Protein AF-0000000083950419 (afdb_homodimer)

pLDDT: mean 95.47, std 5.3, range [64.38, 98.88]

Nearest PDB structures (foldseek):
  2pnh-assembly1_A  TM=9.462E-01  e=2.154E-11  Escherichia coli K-12
  2ccz-assembly1_B  TM=9.421E-01  e=3.458E-11  Escherichia coli K-12
  4apv-assembly1_A-2  TM=9.293E-01  e=5.265E-11  Klebsiella pneumoniae
  1v1q-assembly1_A  TM=8.860E-01  e=7.606E-11  Escherichia coli K-12
  8fak-assembly1_B  TM=9.190E-01  e=1.673E-10  Escherichia coli K-12

Structure (mmCIF, N/CA/C/O backbone):
data_AF-0000000083950419-model_v1
#
loop_
_entity.id
_entity.type
_entity.pdbx_description
1 polymer 'Replication restart protein PriB'
#
loop_
_atom_site.group_PDB
_atom_site.id
_atom_site.type_symbol
_atom_site.label_atom_id
_atom_site.label_alt_id
_atom_site.label_comp_id
_atom_site.label_asym_id
_atom_site.label_entity_id
_atom_site.label_seq_id
_atom_site.pdbx_PDB_ins_code
_atom_site.Cartn_x
_atom_site.Cartn_y
_atom_site.Cartn_z
_atom_site.occupancy
_atom_site.B_iso_or_equiv
_atom_site.auth_seq_id
_atom_site.auth_comp_id
_atom_site.auth_asym_id
_atom_site.auth_atom_id
_atom_site.pdbx_PDB_model_num
ATOM 1 N N . MET A 1 1 ? -12.344 -11.039 7.344 1 64.38 1 MET A N 1
ATOM 2 C CA . MET A 1 1 ? -11.406 -10.156 8.023 1 64.38 1 MET A CA 1
ATOM 3 C C . MET A 1 1 ? -10.867 -9.094 7.066 1 64.38 1 MET A C 1
ATOM 5 O O . MET A 1 1 ? -10.516 -9.398 5.926 1 64.38 1 MET A O 1
ATOM 9 N N . THR A 1 2 ? -11.094 -7.676 7.184 1 92.19 2 THR A N 1
ATOM 10 C CA . THR A 1 2 ? -10.828 -6.547 6.297 1 92.19 2 THR A CA 1
ATOM 11 C C . THR A 1 2 ? -9.492 -5.891 6.637 1 92.19 2 THR A C 1
ATOM 13 O O . THR A 1 2 ? -9.438 -4.684 6.875 1 92.19 2 THR A O 1
ATOM 16 N N . THR A 1 3 ? -8.445 -6.715 6.695 1 98 3 THR A N 1
ATOM 17 C CA . THR A 1 3 ? -7.105 -6.238 7.008 1 98 3 THR A CA 1
ATOM 18 C C . THR A 1 3 ? -6.594 -5.305 5.91 1 98 3 THR A C 1
ATOM 20 O O . THR A 1 3 ? -6.691 -5.625 4.723 1 98 3 THR A O 1
ATOM 23 N N . ASN A 1 4 ? -6.129 -4.215 6.332 1 98.56 4 ASN A N 1
ATOM 24 C CA . ASN A 1 4 ? -5.504 -3.182 5.512 1 98.56 4 ASN A CA 1
ATOM 25 C C . ASN A 1 4 ? -4.531 -2.332 6.328 1 98.56 4 ASN A C 1
ATOM 27 O O . ASN A 1 4 ? -4.941 -1.375 6.988 1 98.56 4 ASN A O 1
ATOM 31 N N . HIS A 1 5 ? -3.281 -2.758 6.332 1 98.75 5 HIS A N 1
ATOM 32 C CA . HIS A 1 5 ? -2.314 -2.088 7.191 1 98.75 5 HIS A CA 1
ATOM 33 C C . HIS A 1 5 ? -0.941 -2.023 6.531 1 98.75 5 HIS A C 1
ATOM 35 O O . HIS A 1 5 ? -0.332 -3.061 6.254 1 98.75 5 HIS A O 1
ATOM 41 N N . LEU A 1 6 ? -0.558 -0.807 6.305 1 98.88 6 LEU A N 1
ATOM 42 C CA . LEU A 1 6 ? 0.765 -0.548 5.75 1 98.88 6 LEU A CA 1
AT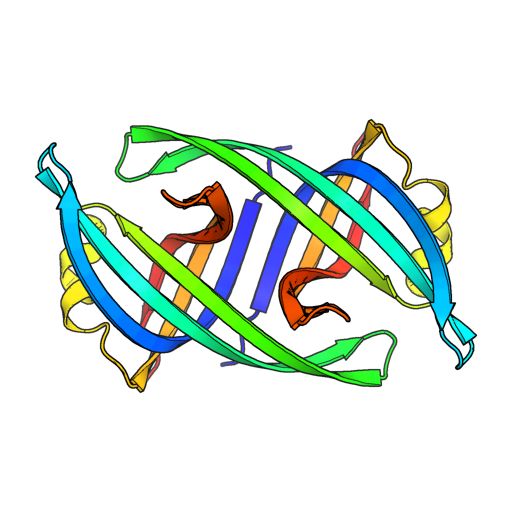OM 43 C C . LEU A 1 6 ? 1.633 0.22 6.738 1 98.88 6 LEU A C 1
ATOM 45 O O . LEU A 1 6 ? 1.164 1.164 7.379 1 98.88 6 LEU A O 1
ATOM 49 N N . VAL A 1 7 ? 2.814 -0.171 6.934 1 98.88 7 VAL A N 1
ATOM 50 C CA . VAL A 1 7 ? 3.873 0.595 7.582 1 98.88 7 VAL A CA 1
ATOM 51 C C . VAL A 1 7 ? 5 0.867 6.59 1 98.88 7 VAL A C 1
ATOM 53 O O . VAL A 1 7 ? 5.551 -0.063 5.996 1 98.88 7 VAL A O 1
ATOM 56 N N . LEU A 1 8 ? 5.32 2.102 6.383 1 98.75 8 LEU A N 1
ATOM 57 C CA . LEU A 1 8 ? 6.254 2.504 5.336 1 98.75 8 LEU A CA 1
ATOM 58 C C . LEU A 1 8 ? 7.164 3.625 5.824 1 98.75 8 LEU A C 1
ATOM 60 O O . LEU A 1 8 ? 6.699 4.594 6.426 1 98.75 8 LEU A O 1
ATOM 64 N N . SER A 1 9 ? 8.367 3.42 5.684 1 98.75 9 SER A N 1
ATOM 65 C CA . SER A 1 9 ? 9.32 4.492 5.961 1 98.75 9 SER A CA 1
ATOM 66 C C . SER A 1 9 ? 9.82 5.133 4.668 1 98.75 9 SER A C 1
ATOM 68 O O . SER A 1 9 ? 9.82 4.496 3.613 1 98.75 9 SER A O 1
ATOM 70 N N . GLY A 1 10 ? 10.258 6.324 4.793 1 98.38 10 GLY A N 1
ATOM 71 C CA . GLY A 1 10 ? 10.789 7.035 3.639 1 98.38 10 GLY A CA 1
ATOM 72 C C . GLY A 1 10 ? 11.133 8.477 3.938 1 98.38 10 GLY A C 1
ATOM 73 O O . GLY A 1 10 ? 11.188 8.883 5.102 1 98.38 10 GLY A O 1
ATOM 74 N N . THR A 1 11 ? 11.445 9.133 2.814 1 98.38 11 THR A N 1
ATOM 75 C CA . THR A 1 11 ? 11.812 10.539 2.893 1 98.38 11 THR A CA 1
ATOM 76 C C . THR A 1 11 ? 10.719 11.422 2.295 1 98.38 11 THR A C 1
ATOM 78 O O . THR A 1 11 ? 10.219 11.141 1.204 1 98.38 11 THR A O 1
ATOM 81 N N . VAL A 1 12 ? 10.398 12.461 3.008 1 98.38 12 VAL A N 1
ATOM 82 C CA . VAL A 1 12 ? 9.398 13.406 2.516 1 98.38 12 VAL A CA 1
ATOM 83 C C . VAL A 1 12 ? 9.969 14.188 1.334 1 98.38 12 VAL A C 1
ATOM 85 O O . VAL A 1 12 ? 11.07 14.734 1.416 1 98.38 12 VAL A O 1
ATOM 88 N N . ILE A 1 13 ? 9.188 14.234 0.283 1 98.38 13 ILE A N 1
ATOM 89 C CA . ILE A 1 13 ? 9.609 14.984 -0.898 1 98.38 13 ILE A CA 1
ATOM 90 C C . ILE A 1 13 ? 8.883 16.328 -0.95 1 98.38 13 ILE A C 1
ATOM 92 O O . ILE A 1 13 ? 9.453 17.328 -1.4 1 98.38 13 ILE A O 1
ATOM 96 N N . ARG A 1 14 ? 7.738 16.375 -0.569 1 97.88 14 ARG A N 1
ATOM 97 C CA . ARG A 1 14 ? 6.906 17.578 -0.533 1 97.88 14 ARG A CA 1
ATOM 98 C C . ARG A 1 14 ? 5.754 17.422 0.45 1 97.88 14 ARG A C 1
ATOM 100 O O . ARG A 1 14 ? 5.371 16.297 0.789 1 97.88 14 ARG A O 1
ATOM 107 N N . SER A 1 15 ? 5.375 18.516 0.874 1 98 15 SER A N 1
ATOM 108 C CA . SER A 1 15 ? 4.285 18.547 1.841 1 98 15 SER A CA 1
ATOM 109 C C . SER A 1 15 ? 3.338 19.703 1.567 1 98 15 SER A C 1
ATOM 111 O O . SER A 1 15 ? 3.766 20.766 1.085 1 98 15 SER A O 1
ATOM 113 N N . ARG A 1 16 ? 2.121 19.547 1.828 1 97.81 16 ARG A N 1
ATOM 114 C CA . ARG A 1 16 ? 1.116 20.594 1.75 1 97.81 16 ARG A CA 1
ATOM 115 C C . ARG A 1 16 ? 0.096 20.469 2.875 1 97.81 16 ARG A C 1
ATOM 117 O O . ARG A 1 16 ? -0.264 19.359 3.268 1 97.81 16 ARG A O 1
ATOM 124 N N . HIS A 1 17 ? -0.311 21.656 3.299 1 97.5 17 HIS A N 1
ATOM 125 C CA . HIS A 1 17 ? -1.316 21.703 4.352 1 97.5 17 HIS A CA 1
ATOM 126 C C . HIS A 1 17 ? -2.574 22.422 3.881 1 97.5 17 HIS A C 1
ATOM 128 O O . HIS A 1 17 ? -2.49 23.422 3.154 1 97.5 17 HIS A O 1
ATOM 134 N N . PHE A 1 18 ? -3.711 21.906 4.277 1 97.25 18 PHE A N 1
ATOM 135 C CA . PHE A 1 18 ? -4.957 22.609 3.988 1 97.25 18 PHE A CA 1
ATOM 136 C C . PHE A 1 18 ? -6.059 22.156 4.945 1 97.25 18 PHE A C 1
ATOM 138 O O . PHE A 1 18 ? -5.945 21.125 5.59 1 97.25 18 PHE A O 1
ATOM 145 N N . ASP A 1 19 ? -7.191 22.906 4.965 1 96.94 19 ASP A N 1
ATOM 146 C CA . ASP A 1 19 ? -8.391 22.516 5.707 1 96.94 19 ASP A CA 1
ATOM 147 C C . ASP A 1 19 ? -9.508 22.094 4.758 1 96.94 19 ASP A C 1
ATOM 149 O O . ASP A 1 19 ? -9.703 22.719 3.705 1 96.94 19 ASP A O 1
ATOM 153 N N . SER A 1 20 ? -10.172 20.984 5.148 1 94.94 20 SER A N 1
ATOM 154 C CA . SER A 1 20 ? -11.375 20.656 4.395 1 94.94 20 SER A CA 1
ATOM 155 C C . SER A 1 20 ? -12.445 21.734 4.562 1 94.94 20 SER A C 1
ATOM 157 O O . SER A 1 20 ? -12.328 22.594 5.43 1 94.94 20 SER A O 1
ATOM 159 N N . PRO A 1 21 ? -13.43 21.719 3.643 1 94.94 21 PRO A N 1
ATOM 160 C CA . PRO A 1 21 ? -14.539 22.672 3.812 1 94.94 21 PRO A CA 1
ATOM 161 C C . PRO A 1 21 ? -15.156 22.609 5.207 1 94.94 21 PRO A C 1
ATOM 163 O O . PRO A 1 21 ? -15.578 23.625 5.746 1 94.94 21 PRO A O 1
ATOM 166 N N . ALA A 1 22 ? -15.164 21.453 5.855 1 93.44 22 ALA A N 1
ATOM 167 C CA . ALA A 1 22 ? -15.734 21.25 7.184 1 93.44 22 ALA A CA 1
ATOM 168 C C . ALA A 1 22 ? -14.75 21.672 8.273 1 93.44 22 ALA A C 1
ATOM 170 O O . ALA A 1 22 ? -15.031 21.516 9.461 1 93.44 22 ALA A O 1
ATOM 171 N N . GLY A 1 23 ? -13.555 22.141 7.891 1 94.69 23 GLY A N 1
ATOM 172 C CA . GLY A 1 23 ? -12.594 22.656 8.852 1 94.69 23 GLY A CA 1
ATOM 173 C C . GLY A 1 23 ? -11.625 21.594 9.359 1 94.69 23 GLY A C 1
ATOM 174 O O . GLY A 1 23 ? -10.875 21.844 10.305 1 94.69 23 GLY A O 1
ATOM 175 N N . ILE A 1 24 ? -11.664 20.469 8.898 1 95.75 24 ILE A N 1
ATOM 176 C CA . ILE A 1 24 ? -10.75 19.406 9.297 1 95.75 24 ILE A CA 1
ATOM 177 C C . ILE A 1 24 ? -9.375 19.656 8.68 1 95.75 24 ILE A C 1
ATOM 179 O O . ILE A 1 24 ? -9.242 19.797 7.465 1 95.75 24 ILE A O 1
ATOM 183 N N . PRO A 1 25 ? -8.328 19.719 9.5 1 97.38 25 PRO A N 1
ATOM 184 C CA . PRO A 1 25 ? -6.992 19.922 8.93 1 97.38 25 PRO A CA 1
ATOM 185 C C . PRO A 1 25 ? -6.453 18.672 8.242 1 97.38 25 PRO A C 1
ATOM 187 O O . PRO A 1 25 ? -6.672 17.547 8.711 1 97.38 25 PRO A O 1
ATOM 190 N N . HIS A 1 26 ? -5.715 18.844 7.109 1 97.94 26 HIS A N 1
ATOM 191 C CA . HIS A 1 26 ? -5.039 17.781 6.371 1 97.94 26 HIS A CA 1
ATOM 192 C C . HIS A 1 26 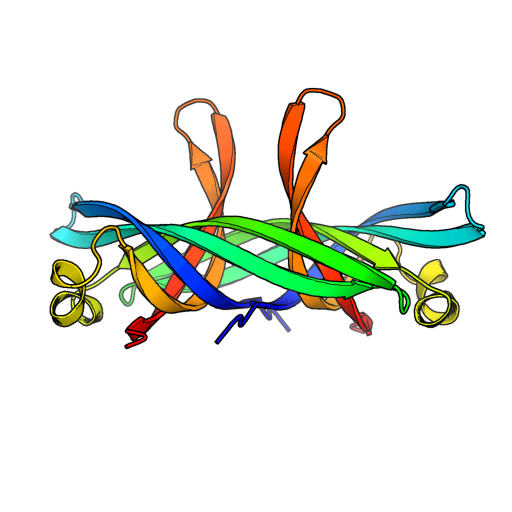? -3.602 18.172 6.043 1 97.94 26 HIS A C 1
ATOM 194 O O . HIS A 1 26 ? -3.33 19.312 5.688 1 97.94 26 HIS A O 1
ATOM 200 N N . THR A 1 27 ? -2.742 17.281 6.297 1 98.38 27 THR A N 1
ATOM 201 C CA . THR A 1 27 ? -1.387 17.328 5.762 1 98.38 27 THR A CA 1
ATOM 202 C C . THR A 1 27 ? -1.163 16.219 4.738 1 98.38 27 THR A C 1
ATOM 204 O O . THR A 1 27 ? -1.447 15.055 5.008 1 98.38 27 THR A O 1
ATOM 207 N N . VAL A 1 28 ? -0.736 16.609 3.557 1 98.31 28 VAL A N 1
ATOM 208 C CA . VAL A 1 28 ? -0.457 15.648 2.496 1 98.31 28 VAL A CA 1
ATOM 209 C C . VAL A 1 28 ? 1.037 15.648 2.178 1 98.31 28 VAL A C 1
ATOM 211 O O . VAL A 1 28 ? 1.621 16.703 1.916 1 98.31 28 VAL A O 1
ATOM 214 N N . VAL A 1 29 ? 1.58 14.469 2.205 1 98.38 29 VAL A N 1
ATOM 215 C CA . VAL A 1 29 ? 3.01 14.344 1.942 1 98.38 29 VAL A CA 1
ATOM 216 C C . VAL A 1 29 ? 3.238 13.352 0.804 1 98.38 29 VAL A C 1
ATOM 218 O O . VAL A 1 29 ? 2.533 12.344 0.697 1 98.38 29 VAL A O 1
ATOM 221 N N . GLN A 1 30 ? 4.184 13.727 -0.045 1 98.69 30 GLN A N 1
ATOM 222 C CA . GLN A 1 30 ? 4.75 12.719 -0.941 1 98.69 30 GLN A CA 1
ATOM 223 C C . GLN A 1 30 ? 5.922 11.992 -0.284 1 98.69 30 GLN A C 1
ATOM 225 O O . GLN A 1 30 ? 6.906 12.625 0.111 1 98.69 30 GLN A O 1
ATOM 230 N N . LEU A 1 31 ? 5.762 10.711 -0.181 1 98.44 31 LEU A N 1
ATOM 231 C CA . LEU A 1 31 ? 6.766 9.906 0.508 1 98.44 31 LEU A CA 1
ATOM 232 C C . LEU A 1 31 ? 7.523 9.016 -0.476 1 98.44 31 LEU A C 1
ATOM 234 O O . LEU A 1 31 ? 6.91 8.312 -1.279 1 98.44 31 LEU A O 1
ATOM 238 N N . GLU A 1 32 ? 8.828 9.156 -0.399 1 98.19 32 GLU A N 1
ATOM 239 C CA . GLU A 1 32 ? 9.688 8.328 -1.239 1 98.19 32 GLU A CA 1
ATOM 240 C C . GLU A 1 32 ? 10.398 7.258 -0.415 1 98.19 32 GLU A C 1
ATOM 242 O O . GLU A 1 32 ? 11.047 7.57 0.586 1 98.19 32 GLU A O 1
ATOM 247 N N . HIS A 1 33 ? 10.242 6.055 -0.814 1 98.5 33 HIS A N 1
ATOM 248 C CA . HIS A 1 33 ? 10.891 4.926 -0.159 1 98.5 33 HIS A CA 1
ATOM 249 C C . HIS A 1 33 ? 11.875 4.234 -1.1 1 98.5 33 HIS A C 1
ATOM 251 O O . HIS A 1 33 ? 11.57 4.016 -2.273 1 98.5 33 HIS A O 1
ATOM 257 N N . ARG A 1 34 ? 13.031 3.988 -0.621 1 97.56 34 ARG A N 1
ATOM 258 C CA . ARG A 1 34 ? 14.047 3.199 -1.309 1 97.56 34 ARG A CA 1
ATOM 259 C C . ARG A 1 34 ? 14.625 2.131 -0.387 1 97.56 34 ARG A C 1
ATOM 261 O O . ARG A 1 34 ? 14.938 2.406 0.774 1 97.56 34 ARG A O 1
ATOM 268 N N . SER A 1 35 ? 14.664 0.934 -0.913 1 97.31 35 SER A N 1
ATOM 269 C CA . SER A 1 35 ? 15.273 -0.149 -0.143 1 97.31 35 SER A CA 1
ATOM 270 C C . SER A 1 35 ? 15.711 -1.295 -1.05 1 97.31 35 SER A C 1
ATOM 272 O O . SER A 1 35 ? 15.68 -1.17 -2.275 1 97.31 35 SER A O 1
ATOM 274 N N . GLN A 1 36 ? 16.406 -2.25 -0.424 1 94.94 36 GLN A N 1
ATOM 275 C CA . GLN A 1 36 ? 16.688 -3.529 -1.063 1 94.94 36 GLN A CA 1
ATOM 276 C C . GLN A 1 36 ? 15.945 -4.668 -0.37 1 94.94 36 GLN A C 1
ATOM 278 O O . GLN A 1 36 ? 15.938 -4.754 0.86 1 94.94 36 GLN A O 1
ATOM 283 N N . ARG A 1 37 ? 15.281 -5.453 -1.186 1 92.38 37 ARG A N 1
ATOM 284 C CA . ARG A 1 37 ? 14.539 -6.602 -0.67 1 92.38 37 ARG A CA 1
ATOM 285 C C . ARG A 1 37 ? 14.891 -7.867 -1.442 1 92.38 37 ARG A C 1
ATOM 287 O O . ARG A 1 37 ? 15.656 -7.82 -2.41 1 92.38 37 ARG A O 1
ATOM 294 N N . PHE A 1 38 ? 14.484 -8.945 -0.837 1 90.31 38 PHE A N 1
ATOM 295 C CA . PHE A 1 38 ? 14.648 -10.211 -1.539 1 90.31 38 PHE A CA 1
ATOM 296 C C . PHE A 1 38 ? 13.312 -10.727 -2.055 1 90.31 38 PHE A C 1
ATOM 298 O O . PHE A 1 38 ? 12.297 -10.664 -1.351 1 90.31 38 PHE A O 1
ATOM 305 N N . GLU A 1 39 ? 13.367 -11.172 -3.285 1 90.25 39 GLU A N 1
ATOM 306 C CA . GLU A 1 39 ? 12.242 -11.836 -3.926 1 90.25 39 GLU A CA 1
ATOM 307 C C . GLU A 1 39 ? 12.688 -13.109 -4.645 1 90.25 39 GLU A C 1
ATOM 309 O O . GLU A 1 39 ? 13.531 -13.062 -5.535 1 90.25 39 GLU A O 1
ATOM 314 N N . ALA A 1 40 ? 12.148 -14.234 -4.277 1 91.38 40 ALA A N 1
ATOM 315 C CA . ALA A 1 40 ? 12.555 -15.547 -4.781 1 91.38 40 ALA A CA 1
ATOM 316 C C . ALA A 1 40 ? 14.055 -15.758 -4.602 1 91.38 40 ALA A C 1
ATOM 318 O O . ALA A 1 40 ? 14.734 -16.234 -5.512 1 91.38 40 ALA A O 1
ATOM 319 N N . ASP A 1 41 ? 14.555 -15.242 -3.504 1 88.62 41 ASP A N 1
ATOM 320 C CA . ASP A 1 41 ? 15.938 -15.43 -3.07 1 88.62 41 ASP A CA 1
ATOM 321 C C . ASP A 1 41 ? 16.906 -14.625 -3.938 1 88.62 41 ASP A C 1
ATOM 323 O O . ASP A 1 41 ? 18.094 -14.945 -4.016 1 88.62 41 ASP A O 1
ATOM 327 N N . LEU A 1 42 ? 16.422 -13.727 -4.66 1 91.94 42 LEU A N 1
ATOM 328 C CA . LEU A 1 42 ? 17.234 -12.797 -5.438 1 91.94 42 LEU A CA 1
ATOM 329 C C . LEU A 1 42 ? 17.062 -11.367 -4.934 1 91.94 42 LEU A C 1
ATOM 331 O O . LEU A 1 42 ? 15.945 -10.961 -4.59 1 91.94 42 LEU A O 1
ATOM 335 N N . PRO A 1 43 ? 18.109 -10.688 -4.922 1 93.38 43 PRO A N 1
ATOM 336 C CA . PRO A 1 43 ? 18 -9.289 -4.492 1 93.38 43 PRO A CA 1
ATOM 337 C C . PRO A 1 43 ? 17.234 -8.422 -5.488 1 93.38 43 PRO A C 1
ATOM 339 O O . PRO A 1 43 ? 17.375 -8.609 -6.703 1 93.38 43 PRO A O 1
ATOM 342 N N . ARG A 1 44 ? 16.453 -7.492 -4.938 1 93.38 44 ARG A N 1
ATOM 343 C CA . ARG A 1 44 ? 15.688 -6.559 -5.758 1 93.38 44 ARG A CA 1
ATOM 344 C C . ARG A 1 44 ? 15.719 -5.156 -5.164 1 93.38 44 ARG A C 1
ATOM 346 O O . ARG A 1 44 ? 15.492 -4.977 -3.965 1 93.38 44 ARG A O 1
ATOM 353 N N . ASN A 1 45 ? 16 -4.188 -6.051 1 95.62 45 ASN A N 1
ATOM 354 C CA . ASN A 1 45 ? 15.828 -2.795 -5.645 1 95.62 45 ASN A CA 1
ATOM 355 C C . ASN A 1 45 ? 14.352 -2.422 -5.562 1 95.62 45 ASN A C 1
ATOM 357 O O . ASN A 1 45 ? 13.578 -2.725 -6.473 1 95.62 45 ASN A O 1
ATOM 361 N N . VAL A 1 46 ? 13.992 -1.835 -4.445 1 97.38 46 VAL A N 1
ATOM 362 C CA . VAL A 1 46 ? 12.602 -1.441 -4.211 1 97.38 46 VAL A CA 1
ATOM 363 C C . VAL A 1 46 ? 12.5 0.081 -4.156 1 97.38 46 VAL A C 1
ATOM 365 O O . VAL A 1 46 ? 13.273 0.736 -3.455 1 97.38 46 VAL A O 1
ATOM 368 N N . TYR A 1 47 ? 11.68 0.544 -4.961 1 97.5 47 TYR A N 1
ATOM 369 C CA . TYR A 1 47 ? 11.328 1.96 -4.988 1 97.5 47 TYR A CA 1
ATOM 370 C C . TYR A 1 47 ? 9.82 2.15 -4.988 1 97.5 47 TYR A C 1
ATOM 372 O O . TYR A 1 47 ? 9.094 1.438 -5.695 1 97.5 47 TYR A O 1
ATOM 380 N N . CYS A 1 48 ? 9.391 2.988 -4.109 1 97 48 CYS A N 1
ATOM 381 C CA . CYS A 1 48 ? 8.016 3.441 -4.281 1 97 48 CYS A CA 1
ATOM 382 C C . CYS A 1 48 ? 7.844 4.867 -3.77 1 97 48 CYS A C 1
ATOM 384 O O . CYS A 1 48 ? 8.641 5.336 -2.955 1 97 48 CYS A O 1
ATOM 386 N N . GLN A 1 49 ? 6.914 5.465 -4.359 1 97.06 49 GLN A N 1
ATOM 387 C CA . GLN A 1 49 ? 6.492 6.816 -4.016 1 97.06 49 GLN A CA 1
ATOM 388 C C . GLN A 1 49 ? 4.973 6.93 -3.977 1 97.06 49 GLN A C 1
ATOM 390 O O . GLN A 1 49 ? 4.289 6.523 -4.918 1 97.06 49 GLN A O 1
ATOM 395 N N . LEU A 1 50 ? 4.496 7.402 -2.854 1 97.69 50 LEU A N 1
ATOM 396 C CA . LEU A 1 50 ? 3.051 7.578 -2.77 1 97.69 50 LEU A CA 1
ATOM 397 C C . LEU A 1 50 ? 2.699 8.727 -1.828 1 97.69 50 LEU A C 1
ATOM 399 O O . LEU A 1 50 ? 3.549 9.195 -1.064 1 97.69 50 LEU A O 1
ATOM 403 N N . GLN A 1 51 ? 1.46 9.125 -1.988 1 98.25 51 GLN A N 1
ATOM 404 C CA . GLN A 1 51 ? 0.947 10.164 -1.107 1 98.25 51 GLN A CA 1
ATOM 405 C C . GLN A 1 51 ? 0.529 9.594 0.243 1 98.25 51 GLN A C 1
ATOM 407 O O . GLN A 1 51 ? -0.075 8.523 0.306 1 98.25 51 GLN A O 1
ATOM 412 N N . VAL A 1 52 ? 0.857 10.305 1.21 1 98.69 52 VAL A N 1
ATOM 413 C CA . VAL A 1 52 ? 0.377 10.047 2.562 1 98.69 52 VAL A CA 1
ATOM 414 C C . VAL A 1 52 ? -0.525 11.188 3.021 1 98.69 52 VAL A C 1
ATOM 416 O O . VAL A 1 52 ? -0.163 12.359 2.898 1 98.69 52 VAL A O 1
ATOM 419 N N . ILE A 1 53 ? -1.66 10.844 3.545 1 98.38 53 ILE A N 1
ATOM 420 C CA . ILE A 1 53 ? -2.6 11.844 4.035 1 98.38 53 ILE A CA 1
ATOM 421 C C . ILE A 1 53 ? -2.727 11.734 5.551 1 98.38 53 ILE A C 1
ATOM 423 O O . ILE A 1 53 ? -3.084 10.68 6.078 1 98.38 53 ILE A O 1
ATOM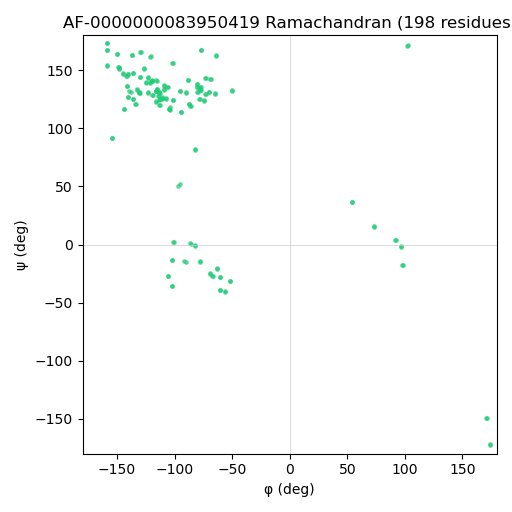 427 N N . LEU A 1 54 ? -2.408 12.781 6.227 1 98.44 54 LEU A N 1
ATOM 428 C CA . LEU A 1 54 ? -2.613 12.914 7.664 1 98.44 54 LEU A CA 1
ATOM 429 C C . LEU A 1 54 ? -3.797 13.836 7.961 1 98.44 54 LEU A C 1
ATOM 431 O O . LEU A 1 54 ? -3.758 15.023 7.645 1 98.44 54 LEU A O 1
ATOM 435 N N . SER A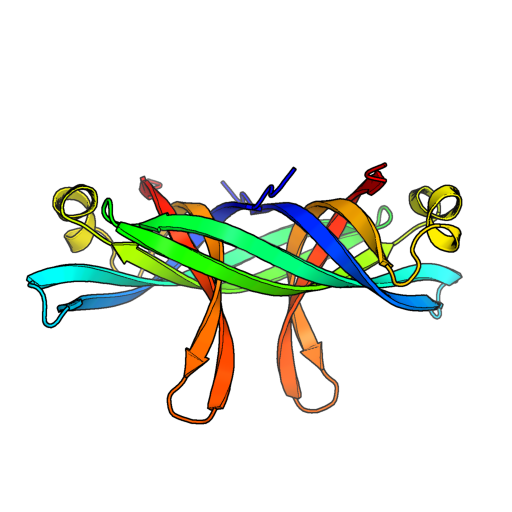 1 55 ? -4.789 13.266 8.57 1 97.88 55 SER A N 1
ATOM 436 C CA . SER A 1 55 ? -6.02 14.023 8.766 1 97.88 55 SER A CA 1
ATOM 437 C C . SER A 1 55 ? -6.348 14.164 10.25 1 97.88 55 SER A C 1
ATOM 439 O O . SER A 1 55 ? -6.211 13.203 11.016 1 97.88 55 SER A O 1
ATOM 441 N N . GLY A 1 56 ? -6.812 15.32 10.586 1 96.88 56 GLY A N 1
ATOM 442 C CA . GLY A 1 56 ? -7.328 15.539 11.93 1 96.88 56 GLY A CA 1
ATOM 443 C C . GLY A 1 56 ? -6.363 16.297 12.82 1 96.88 56 GLY A C 1
ATOM 444 O O . GLY A 1 56 ? -5.18 16.422 12.5 1 96.88 56 GLY A O 1
ATOM 445 N N . GLU A 1 57 ? -6.812 16.688 13.984 1 95.94 57 GLU A N 1
ATOM 446 C CA . GLU A 1 57 ? -6.066 17.516 14.93 1 95.94 57 GLU A CA 1
ATOM 447 C C . GLU A 1 57 ? -4.898 16.734 15.531 1 95.94 57 GLU A C 1
ATOM 449 O O . GLU A 1 57 ? -3.9 17.328 15.945 1 95.94 57 GLU A O 1
ATOM 454 N N . ARG A 1 58 ? -5.047 15.531 15.531 1 95.5 58 ARG A N 1
ATOM 455 C CA . ARG A 1 58 ? -4.055 14.695 16.203 1 95.5 58 ARG A CA 1
ATOM 456 C C . ARG A 1 58 ? -2.691 14.828 15.523 1 95.5 58 ARG A C 1
ATOM 458 O O . ARG A 1 58 ? -1.661 14.547 16.141 1 95.5 58 ARG A O 1
ATOM 465 N N . PHE A 1 59 ? -2.629 15.258 14.273 1 97.19 59 PHE A N 1
ATOM 466 C CA . PHE A 1 59 ? -1.369 15.336 13.539 1 97.19 59 PHE A CA 1
ATOM 467 C C . PHE A 1 59 ? -0.842 16.766 13.516 1 97.19 59 PHE A C 1
ATOM 469 O O . PHE A 1 59 ? 0.2 17.047 12.922 1 97.19 59 PHE A O 1
ATOM 476 N N . LYS A 1 60 ? -1.468 17.672 14.117 1 94.25 60 LYS A N 1
ATOM 477 C CA . LYS A 1 60 ? -1.114 19.094 14.047 1 94.25 60 LYS A CA 1
ATOM 478 C C . LYS A 1 60 ? 0.291 19.328 14.586 1 94.25 60 LYS A C 1
ATOM 480 O O . LYS A 1 60 ? 1.049 20.125 14.031 1 94.25 60 LYS A O 1
ATOM 485 N N . SER A 1 61 ? 0.64 18.641 15.641 1 94.75 61 SER A N 1
ATOM 486 C CA . SER A 1 61 ? 1.918 18.875 16.297 1 94.75 61 SER A CA 1
ATOM 487 C C . SER A 1 61 ? 3.086 18.469 15.414 1 94.75 61 SER A C 1
ATOM 489 O O . SER A 1 61 ? 4.191 19 15.547 1 94.75 61 SER A O 1
ATOM 491 N N . VAL A 1 62 ? 2.867 17.531 14.523 1 96.56 62 VAL A N 1
ATOM 492 C CA . VAL A 1 62 ? 3.965 17.016 13.703 1 96.56 62 VAL A CA 1
ATOM 493 C C . VAL A 1 62 ? 3.896 17.625 12.305 1 96.56 62 VAL A C 1
ATOM 495 O O . VAL A 1 62 ? 4.859 17.547 11.539 1 96.56 62 VAL A O 1
ATOM 498 N N . ALA A 1 63 ? 2.832 18.25 11.938 1 96.19 63 ALA A N 1
ATOM 499 C CA . ALA A 1 63 ? 2.572 18.734 10.586 1 96.19 63 ALA A CA 1
ATOM 500 C C . ALA A 1 63 ? 3.689 19.656 10.109 1 96.19 63 ALA A C 1
ATOM 502 O O . ALA A 1 63 ? 4.18 19.531 8.984 1 96.19 63 ALA A O 1
ATOM 503 N N . ASP A 1 64 ? 4.18 20.5 10.961 1 94.88 64 ASP A N 1
ATOM 504 C CA . ASP A 1 64 ? 5.164 21.516 10.594 1 94.88 64 ASP A CA 1
ATOM 505 C C . ASP A 1 64 ? 6.555 20.906 10.461 1 94.88 64 ASP A C 1
ATOM 507 O O . ASP A 1 64 ? 7.469 21.531 9.93 1 94.88 64 ASP A O 1
ATOM 511 N N . LYS A 1 65 ? 6.664 19.734 10.961 1 97.38 65 LYS A N 1
ATOM 512 C CA . LYS A 1 65 ? 7.961 19.078 10.914 1 97.38 65 LYS A CA 1
ATOM 513 C C . LYS A 1 65 ? 8.086 18.219 9.656 1 97.38 65 LYS A C 1
ATOM 515 O O . LYS A 1 65 ? 9.188 17.781 9.297 1 97.38 65 LYS A O 1
ATOM 520 N N . LEU A 1 66 ? 6.984 17.984 9.031 1 97.69 66 LEU A N 1
ATOM 521 C CA . LEU A 1 66 ? 6.969 17.156 7.82 1 97.69 66 LEU A CA 1
ATOM 522 C C . LEU A 1 66 ? 7.359 17.984 6.602 1 97.69 66 LEU A C 1
ATOM 524 O O . LEU A 1 66 ? 6.488 18.438 5.852 1 97.69 66 LEU A O 1
ATOM 528 N N . LYS A 1 67 ? 8.656 18.125 6.438 1 97 67 LYS A N 1
ATOM 529 C CA . LYS A 1 67 ? 9.219 18.906 5.34 1 97 67 LYS A CA 1
ATOM 530 C C . LYS A 1 67 ? 10.133 18.062 4.465 1 97 67 LYS A C 1
ATOM 532 O O . LYS A 1 67 ? 10.57 16.984 4.879 1 97 67 LYS A O 1
ATOM 537 N N . ALA A 1 68 ? 10.352 18.609 3.256 1 97.81 68 ALA A N 1
ATOM 538 C CA . ALA A 1 68 ? 11.234 17.906 2.33 1 97.81 68 ALA A CA 1
ATOM 539 C C . ALA A 1 68 ? 12.547 17.531 3.006 1 97.81 68 ALA A C 1
ATOM 541 O O . ALA A 1 68 ? 13.141 18.344 3.725 1 97.81 68 ALA A O 1
ATOM 542 N N . GLY A 1 69 ? 12.922 16.297 2.799 1 97.5 69 GLY A N 1
ATOM 543 C CA . GLY A 1 69 ? 14.195 15.844 3.32 1 97.5 69 GLY A CA 1
ATOM 544 C C . GLY A 1 69 ? 14.07 15.109 4.645 1 97.5 69 GLY A C 1
ATOM 545 O O . GLY A 1 69 ? 15.008 14.43 5.074 1 97.5 69 GLY A O 1
ATOM 546 N N . VAL A 1 70 ? 12.977 15.234 5.355 1 97.69 70 VAL A N 1
ATOM 547 C CA . VAL A 1 70 ? 12.766 14.594 6.652 1 97.69 70 VAL A CA 1
ATOM 548 C C . VAL A 1 70 ? 12.422 13.125 6.457 1 97.69 70 VAL A C 1
ATOM 550 O O . VAL A 1 70 ? 11.633 12.773 5.574 1 97.69 70 VAL A O 1
ATOM 553 N N . ASP A 1 71 ? 13.055 12.273 7.215 1 98 71 ASP A N 1
ATOM 554 C CA . ASP A 1 71 ? 12.766 10.844 7.195 1 98 71 ASP A CA 1
ATOM 555 C C . ASP A 1 71 ? 11.68 10.484 8.211 1 98 71 ASP A C 1
ATOM 557 O O . ASP A 1 71 ? 11.766 10.867 9.375 1 98 71 ASP A O 1
ATOM 561 N N . ILE A 1 72 ? 10.688 9.727 7.719 1 98.44 72 ILE A N 1
ATOM 562 C CA . ILE A 1 72 ? 9.594 9.367 8.617 1 98.44 72 ILE A CA 1
ATOM 563 C C . ILE A 1 72 ? 9.219 7.902 8.422 1 98.44 72 ILE A C 1
ATOM 565 O O . ILE A 1 72 ? 9.664 7.27 7.461 1 98.44 72 ILE A O 1
ATOM 569 N N . GLN A 1 73 ? 8.516 7.363 9.359 1 98.69 73 GLN A N 1
ATOM 570 C CA . GLN A 1 73 ? 7.762 6.121 9.25 1 98.69 73 GLN A CA 1
ATOM 571 C C . GLN A 1 73 ? 6.273 6.359 9.5 1 98.69 73 GLN A C 1
ATOM 573 O O . GLN A 1 73 ? 5.895 7.004 10.477 1 98.69 73 GLN A O 1
ATOM 578 N N . VAL A 1 74 ? 5.5 5.902 8.609 1 98.75 74 VAL A N 1
ATOM 579 C CA . VAL A 1 74 ? 4.059 6.105 8.703 1 98.75 74 VAL A CA 1
ATOM 580 C C . VAL A 1 74 ? 3.35 4.75 8.719 1 98.75 74 VAL A C 1
ATOM 582 O O . VAL A 1 74 ? 3.729 3.836 7.984 1 98.75 74 VAL A O 1
ATOM 585 N N . SER A 1 75 ? 2.326 4.59 9.523 1 98.81 75 SER A N 1
ATOM 586 C CA . SER A 1 75 ? 1.436 3.434 9.508 1 98.81 75 SER A CA 1
ATOM 587 C C . SER A 1 75 ? -0.015 3.857 9.297 1 98.81 75 SER A C 1
ATOM 589 O O . SER A 1 75 ? -0.445 4.891 9.812 1 98.81 75 SER A O 1
ATOM 591 N N . GLY A 1 76 ? -0.703 3.053 8.57 1 98.56 76 GLY A N 1
ATOM 592 C CA . GLY A 1 76 ? -2.104 3.316 8.281 1 98.56 76 GLY A CA 1
ATOM 593 C C . GLY A 1 76 ? -2.688 2.377 7.242 1 98.56 76 GLY A C 1
ATOM 594 O O . GLY A 1 76 ? -2.346 1.193 7.203 1 98.56 76 GLY A O 1
ATOM 595 N N . PHE A 1 77 ? -3.656 2.893 6.492 1 98.5 77 PHE A N 1
ATOM 596 C CA . PHE A 1 77 ? -4.328 2.012 5.543 1 98.5 77 PHE A CA 1
ATOM 597 C C . PHE A 1 77 ? -4.297 2.605 4.137 1 98.5 77 PHE A C 1
ATOM 599 O O . PHE A 1 77 ? -4.25 3.826 3.975 1 98.5 77 PHE A O 1
ATOM 606 N N . LEU A 1 78 ? -4.316 1.714 3.133 1 98.38 78 LEU A N 1
ATOM 607 C CA . LEU A 1 78 ? -4.305 2.107 1.729 1 98.38 78 LEU A CA 1
ATOM 608 C C . LEU A 1 78 ? -5.723 2.326 1.212 1 98.38 78 LEU A C 1
ATOM 610 O O . LEU A 1 78 ? -6.645 1.596 1.586 1 98.38 78 LEU A O 1
ATOM 614 N N . ALA A 1 79 ? -5.852 3.32 0.392 1 98.06 79 ALA A N 1
ATOM 615 C CA . ALA A 1 79 ? -7.117 3.555 -0.292 1 98.06 79 ALA A CA 1
ATOM 616 C C . ALA A 1 79 ? -6.891 4.086 -1.705 1 98.06 79 ALA A C 1
ATOM 618 O O . ALA A 1 79 ? -5.902 4.777 -1.963 1 98.06 79 ALA A O 1
ATOM 619 N N . LEU A 1 80 ? -7.785 3.688 -2.523 1 97 80 LEU A N 1
ATOM 620 C CA . LEU A 1 80 ? -7.781 4.238 -3.875 1 97 80 LEU A CA 1
ATOM 621 C C . LEU A 1 80 ? -8.383 5.641 -3.895 1 97 80 LEU A C 1
ATOM 623 O O . LEU A 1 80 ? -9.445 5.871 -3.324 1 97 80 LEU A O 1
ATOM 627 N N . GLN A 1 81 ? -7.586 6.434 -4.41 1 94.69 81 GLN A N 1
ATOM 628 C CA . GLN A 1 81 ? -8.07 7.801 -4.57 1 94.69 81 GLN A CA 1
ATOM 629 C C . GLN A 1 81 ? -8.164 8.18 -6.047 1 94.69 81 GLN A C 1
ATOM 631 O O . GLN A 1 81 ? -7.266 7.879 -6.832 1 94.69 81 GLN A O 1
ATOM 636 N N . GLN A 1 82 ? -9.328 8.766 -6.41 1 89.56 82 GLN A N 1
ATOM 637 C CA . GLN A 1 82 ? -9.523 9.203 -7.785 1 89.56 82 GLN A CA 1
ATOM 638 C C . GLN A 1 82 ? -9.336 10.711 -7.918 1 89.56 82 GLN A C 1
ATOM 640 O O . GLN A 1 82 ? -9.922 11.484 -7.152 1 89.56 82 GLN A O 1
ATOM 645 N N . SER A 1 83 ? -8.438 10.977 -8.82 1 82.44 83 SER A N 1
ATOM 646 C CA . SER A 1 83 ? -8.219 12.398 -9.094 1 82.44 83 SER A CA 1
ATOM 647 C C . SER A 1 83 ? -9.328 12.969 -9.969 1 82.44 83 SER A C 1
ATOM 649 O O . SER A 1 83 ? -10.125 12.219 -10.539 1 82.44 83 SER A O 1
ATOM 651 N N . ARG A 1 84 ? -9.281 14.305 -9.992 1 79.88 84 ARG A N 1
ATOM 652 C CA . ARG A 1 84 ? -10.289 15.016 -10.758 1 79.88 84 ARG A CA 1
ATOM 653 C C . ARG A 1 84 ? -10.234 14.633 -12.234 1 79.88 84 ARG A C 1
ATOM 655 O O . ARG A 1 84 ? -11.266 14.586 -12.906 1 79.88 84 ARG A O 1
ATOM 662 N N . ASN A 1 85 ? -9.086 14.25 -12.695 1 84.38 85 ASN A N 1
ATOM 663 C CA . ASN A 1 85 ? -8.922 13.898 -14.102 1 84.38 85 ASN A CA 1
ATOM 664 C C . ASN A 1 85 ? -9.266 12.43 -14.352 1 84.38 85 ASN A C 1
ATOM 666 O O . ASN A 1 85 ? -9.102 11.938 -15.469 1 84.38 85 ASN A O 1
ATOM 670 N N . GLY A 1 86 ? -9.656 11.742 -13.406 1 82.25 86 GLY A N 1
ATOM 671 C CA . GLY A 1 86 ? -10.102 10.367 -13.578 1 82.25 86 GLY A CA 1
ATOM 672 C C . GLY A 1 86 ? -9.016 9.344 -13.289 1 82.25 86 GLY A C 1
ATOM 673 O O . GLY A 1 86 ? -9.258 8.141 -13.383 1 82.25 86 GLY A O 1
ATOM 674 N N . GLN A 1 87 ? -7.797 9.836 -12.961 1 85.62 87 GLN A N 1
ATOM 675 C CA . GLN A 1 87 ? -6.707 8.906 -12.672 1 85.62 87 GLN A CA 1
ATOM 676 C C . GLN A 1 87 ? -6.809 8.359 -11.25 1 85.62 87 GLN A C 1
ATOM 678 O O . GLN A 1 87 ? -7.031 9.117 -10.305 1 85.62 87 GLN A O 1
ATOM 683 N N . SER A 1 88 ? -6.699 7.062 -11.102 1 90.69 88 SER A N 1
ATOM 684 C CA . SER A 1 88 ? -6.746 6.406 -9.797 1 90.69 88 SER A CA 1
ATOM 685 C C . SER A 1 88 ? -5.344 6.172 -9.25 1 90.69 88 SER A C 1
ATOM 687 O O . SER A 1 88 ? -4.43 5.816 -10 1 90.69 88 SER A O 1
ATOM 689 N N . ARG A 1 89 ? -5.195 6.559 -7.984 1 93.94 89 ARG A N 1
ATOM 690 C CA . ARG A 1 89 ? -3.922 6.293 -7.324 1 93.94 89 ARG A CA 1
ATOM 691 C C . ARG A 1 89 ? -4.137 5.758 -5.914 1 93.94 89 ARG A C 1
ATOM 693 O O . ARG A 1 89 ? -5.125 6.098 -5.258 1 93.94 89 ARG A O 1
ATOM 700 N N . LEU A 1 90 ? -3.197 4.898 -5.504 1 97.62 90 LEU A N 1
ATOM 701 C CA . LEU A 1 90 ? -3.219 4.434 -4.121 1 97.62 90 LEU A CA 1
ATOM 702 C C . LEU A 1 90 ? -2.592 5.469 -3.191 1 97.62 90 LEU A C 1
ATOM 704 O O . LEU A 1 90 ? -1.55 6.043 -3.51 1 97.62 90 LEU A O 1
ATOM 708 N N . VAL A 1 91 ? -3.268 5.688 -2.08 1 98.31 91 VAL A N 1
ATOM 709 C CA . VAL A 1 91 ? -2.807 6.645 -1.078 1 98.31 91 VAL A CA 1
ATOM 710 C C . VAL A 1 91 ? -2.809 5.988 0.301 1 98.31 91 VAL A C 1
ATOM 712 O O . VAL A 1 91 ? -3.648 5.133 0.587 1 98.31 91 VAL A O 1
ATOM 715 N N . LEU A 1 92 ? -1.826 6.375 1.048 1 98.69 92 LEU A N 1
ATOM 716 C CA . LEU A 1 92 ? -1.744 5.906 2.426 1 98.69 92 LEU A CA 1
ATOM 717 C C . LEU A 1 92 ? -2.385 6.906 3.381 1 98.69 92 LEU A C 1
ATOM 719 O O . LEU A 1 92 ? -1.915 8.039 3.506 1 98.69 92 LEU A O 1
ATOM 723 N N . HIS A 1 93 ? -3.453 6.496 3.99 1 98.5 93 HIS A N 1
ATOM 724 C CA . HIS A 1 93 ? -4.043 7.289 5.062 1 98.5 93 HIS A CA 1
ATOM 725 C C . HIS A 1 93 ? -3.4 6.957 6.406 1 98.5 93 HIS A C 1
ATOM 727 O O . HIS A 1 93 ? -3.564 5.848 6.922 1 98.5 93 HIS A O 1
ATOM 733 N N . ALA A 1 94 ? -2.809 7.988 6.977 1 98.5 94 ALA A N 1
ATOM 734 C CA . ALA A 1 94 ? -1.979 7.781 8.156 1 98.5 94 ALA A CA 1
ATOM 735 C C . ALA A 1 94 ? -2.84 7.594 9.406 1 98.5 94 ALA A C 1
ATOM 737 O O . ALA A 1 94 ? -3.799 8.336 9.625 1 98.5 94 ALA A O 1
ATOM 738 N N . GLU A 1 95 ? -2.455 6.609 10.18 1 97.81 95 GLU A N 1
ATOM 739 C CA . GLU A 1 95 ? -2.965 6.445 11.539 1 97.81 95 GLU A CA 1
ATOM 740 C C . GLU A 1 95 ? -1.91 6.836 12.57 1 97.81 95 GLU A C 1
ATOM 742 O O . GLU A 1 95 ? -2.246 7.207 13.695 1 97.81 95 GLU A O 1
ATOM 747 N N . ASN A 1 96 ? -0.674 6.695 12.18 1 98.06 96 ASN A N 1
ATOM 748 C CA . ASN A 1 96 ? 0.454 7.125 12.992 1 98.06 96 ASN A CA 1
ATOM 749 C C . ASN A 1 96 ? 1.628 7.586 12.133 1 98.06 96 ASN A C 1
ATOM 751 O O . ASN A 1 96 ? 1.8 7.117 11.008 1 98.06 96 ASN A O 1
ATOM 755 N N . VAL A 1 97 ? 2.404 8.5 12.711 1 98.44 97 VAL A N 1
ATOM 756 C CA . VAL A 1 97 ? 3.621 8.953 12.047 1 98.44 97 VAL A CA 1
ATOM 757 C C . VAL A 1 97 ? 4.73 9.156 13.078 1 98.44 97 VAL A C 1
ATOM 759 O O . VAL A 1 97 ? 4.477 9.641 14.188 1 98.44 97 VAL A O 1
ATOM 762 N N . GLU A 1 98 ? 5.879 8.695 12.695 1 97.88 98 GLU A N 1
ATOM 763 C CA . GLU A 1 98 ? 7.086 8.883 13.492 1 97.88 98 GLU A CA 1
ATOM 764 C C . GLU A 1 98 ? 8.172 9.586 12.688 1 97.88 98 GLU A C 1
ATOM 766 O O . GLU A 1 98 ? 8.445 9.211 11.547 1 97.88 98 GLU A O 1
ATOM 771 N N . LEU A 1 99 ? 8.766 10.594 13.242 1 97.25 99 LEU A N 1
ATOM 772 C CA . LEU A 1 99 ? 9.945 11.227 12.648 1 97.25 99 LEU A CA 1
ATOM 773 C C . LEU A 1 99 ? 11.195 10.398 12.906 1 97.25 99 LEU A C 1
ATOM 775 O O . LEU A 1 99 ? 11.391 9.891 14.016 1 97.25 99 LEU A O 1
ATOM 779 N N . LYS A 1 100 ? 11.906 10.258 11.75 1 92.25 100 LYS A N 1
ATOM 780 C CA . LYS A 1 100 ? 13.133 9.477 11.898 1 92.25 100 LYS A CA 1
ATOM 781 C C . LYS A 1 100 ? 14.367 10.383 11.891 1 92.25 100 LYS A C 1
ATOM 783 O O . LYS A 1 100 ? 14.422 11.359 11.141 1 92.25 100 LYS A O 1
ATOM 788 N N . ASN A 1 101 ? 15.156 10.445 12.992 1 75.56 101 ASN A N 1
ATOM 789 C CA . ASN A 1 101 ? 16.359 11.258 13.164 1 75.56 101 ASN A CA 1
ATOM 790 C C . ASN A 1 101 ? 17.547 10.656 12.422 1 75.56 101 ASN A C 1
ATOM 792 O O . ASN A 1 101 ? 17.625 9.438 12.25 1 75.56 101 ASN A O 1
ATOM 796 N N . MET B 1 1 ? 16.016 3.33 8.812 1 64.38 1 MET B N 1
ATOM 797 C CA . MET B 1 1 ? 15.172 2.143 8.883 1 64.38 1 MET B CA 1
ATOM 798 C C . MET B 1 1 ? 14.266 2.045 7.664 1 64.38 1 MET B C 1
ATOM 800 O O . MET B 1 1 ? 13.68 3.043 7.234 1 64.38 1 MET B O 1
ATOM 804 N N . THR B 1 2 ? 14.32 1 6.66 1 92.12 2 THR B N 1
ATOM 805 C CA . THR B 1 2 ? 13.688 0.841 5.355 1 92.12 2 THR B CA 1
ATOM 806 C C . THR B 1 2 ? 12.43 -0.016 5.461 1 92.12 2 THR B C 1
ATOM 808 O O . THR B 1 2 ? 12.281 -1.001 4.734 1 92.12 2 THR B O 1
ATOM 811 N N . THR B 1 3 ? 11.562 0.361 6.41 1 97.94 3 THR B N 1
ATOM 812 C CA . THR B 1 3 ? 10.312 -0.36 6.633 1 97.94 3 THR B CA 1
ATOM 813 C C . THR B 1 3 ? 9.391 -0.237 5.418 1 97.94 3 THR B C 1
ATOM 815 O O . THR B 1 3 ? 9.188 0.861 4.898 1 97.94 3 THR B O 1
ATOM 818 N N . ASN B 1 4 ? 8.93 -1.338 5.004 1 98.56 4 ASN B N 1
ATOM 819 C CA . ASN B 1 4 ? 7.969 -1.501 3.918 1 98.56 4 ASN B CA 1
ATOM 820 C C . ASN B 1 4 ? 7.168 -2.791 4.066 1 98.56 4 ASN B C 1
ATOM 822 O O . ASN B 1 4 ? 7.613 -3.857 3.648 1 98.56 4 ASN B O 1
ATOM 826 N N . HIS B 1 5 ? 6.027 -2.67 4.738 1 98.75 5 HIS B N 1
ATOM 827 C CA . HIS B 1 5 ? 5.266 -3.875 5.055 1 98.75 5 HIS B CA 1
ATOM 828 C C . HIS B 1 5 ? 3.766 -3.611 4.988 1 98.75 5 HIS B C 1
ATOM 830 O O . HIS B 1 5 ? 3.24 -2.799 5.754 1 98.75 5 HIS B O 1
ATOM 836 N N . LEU B 1 6 ? 3.189 -4.312 4.055 1 98.88 6 LEU B N 1
ATOM 837 C CA . LEU B 1 6 ? 1.741 -4.246 3.895 1 98.88 6 LEU B CA 1
ATOM 838 C C . LEU B 1 6 ? 1.097 -5.598 4.184 1 98.88 6 LEU B C 1
ATOM 840 O O . LEU B 1 6 ? 1.602 -6.637 3.752 1 98.88 6 LEU B O 1
ATOM 844 N N . VAL B 1 7 ? 0.075 -5.629 4.93 1 98.88 7 VAL B N 1
ATOM 845 C CA . VAL B 1 7 ? -0.846 -6.754 5.066 1 98.88 7 VAL B CA 1
ATOM 846 C C . VAL B 1 7 ? -2.234 -6.348 4.574 1 98.88 7 VAL B C 1
ATOM 848 O O . VAL B 1 7 ? -2.803 -5.359 5.051 1 98.88 7 VAL B O 1
ATOM 851 N N . LEU B 1 8 ? -2.758 -7.066 3.625 1 98.75 8 LEU B N 1
ATOM 852 C CA . LEU B 1 8 ? -3.994 -6.684 2.953 1 98.75 8 LEU B CA 1
ATOM 853 C C . LEU B 1 8 ? -4.871 -7.902 2.684 1 98.75 8 LEU B C 1
ATOM 855 O O . LEU B 1 8 ? -4.383 -8.93 2.199 1 98.75 8 LEU B O 1
ATOM 859 N N . SER B 1 9 ? -6.023 -7.816 3.098 1 98.81 9 SER B N 1
ATOM 860 C CA . SER B 1 9 ? -6.988 -8.852 2.746 1 98.81 9 SER B CA 1
ATOM 861 C C . SER B 1 9 ? -7.91 -8.391 1.621 1 98.81 9 SER B C 1
ATOM 863 O O . SER B 1 9 ? -8.125 -7.191 1.438 1 98.81 9 SER B O 1
ATOM 865 N N . GLY B 1 10 ? -8.445 -9.328 0.943 1 98.38 10 GLY B N 1
ATOM 866 C CA . GLY B 1 10 ? -9.359 -9.023 -0.142 1 98.38 10 GLY B CA 1
ATOM 867 C C . GLY B 1 10 ? -9.789 -10.242 -0.926 1 98.38 10 GLY B C 1
ATOM 868 O O . GLY B 1 10 ? -9.562 -11.375 -0.495 1 98.38 10 GLY B O 1
ATOM 869 N N . THR B 1 11 ? -10.492 -9.898 -2.016 1 98.38 11 THR B N 1
ATOM 870 C CA . THR B 1 11 ? -11.008 -10.938 -2.898 1 98.38 11 THR B CA 1
ATOM 871 C C . THR B 1 11 ? -10.25 -10.945 -4.223 1 98.38 11 THR B C 1
ATOM 873 O O . THR B 1 11 ? -10.047 -9.891 -4.832 1 98.38 11 THR B O 1
ATOM 876 N N . VAL B 1 12 ? -9.867 -12.109 -4.641 1 98.38 12 VAL B N 1
ATOM 877 C CA . VAL B 1 12 ? -9.18 -12.25 -5.922 1 98.38 12 VAL B CA 1
ATOM 878 C C . VAL B 1 12 ? -10.156 -11.977 -7.062 1 98.38 12 VAL B C 1
ATOM 880 O O . VAL B 1 12 ? -11.25 -12.547 -7.109 1 98.38 12 VAL B O 1
ATOM 883 N N . ILE B 1 13 ? -9.719 -11.141 -7.961 1 98.38 13 ILE B N 1
ATOM 884 C CA . ILE B 1 13 ? -10.547 -10.82 -9.117 1 98.38 13 ILE B CA 1
ATOM 885 C C . ILE B 1 13 ? -10.047 -11.57 -10.344 1 98.38 13 ILE B C 1
ATOM 887 O O . ILE B 1 13 ? -10.836 -11.977 -11.195 1 98.38 13 ILE B O 1
ATOM 891 N N . ARG B 1 14 ? -8.844 -11.742 -10.484 1 97.88 14 ARG B N 1
ATOM 892 C CA . ARG B 1 14 ? -8.195 -12.453 -11.586 1 97.88 14 ARG B CA 1
ATOM 893 C C . ARG B 1 14 ? -6.801 -12.922 -11.18 1 97.88 14 ARG B C 1
ATOM 895 O O . ARG B 1 14 ? -6.199 -12.383 -10.258 1 97.88 14 ARG B O 1
ATOM 902 N N . SER B 1 15 ? -6.477 -13.906 -11.828 1 98 15 SER B N 1
ATOM 903 C CA . SER B 1 15 ? -5.168 -14.5 -11.57 1 98 15 SER B CA 1
ATOM 904 C C . SER B 1 15 ? -4.496 -14.953 -12.859 1 98 15 SER B C 1
ATOM 906 O O . SER B 1 15 ? -5.176 -15.344 -13.812 1 98 15 SER B O 1
ATOM 908 N N . ARG B 1 16 ? -3.254 -14.875 -12.93 1 97.75 16 ARG B N 1
ATOM 909 C CA . ARG B 1 16 ? -2.455 -15.383 -14.039 1 97.75 16 ARG B CA 1
ATOM 910 C C . ARG B 1 16 ? -1.151 -16 -13.539 1 97.75 16 ARG B C 1
ATOM 912 O O . ARG B 1 16 ? -0.548 -15.5 -12.586 1 97.75 16 ARG B O 1
ATOM 919 N N . HIS B 1 17 ? -0.8 -17.047 -14.266 1 97.44 17 HIS B N 1
ATOM 920 C CA . HIS B 1 17 ? 0.447 -17.734 -13.938 1 97.44 17 HIS B CA 1
ATOM 921 C C . HIS B 1 17 ? 1.416 -17.703 -15.109 1 97.44 17 HIS B C 1
ATOM 923 O O . HIS B 1 17 ? 1.003 -17.828 -16.266 1 97.44 17 HIS B O 1
ATOM 929 N N . PHE B 1 18 ? 2.678 -17.516 -14.812 1 97.19 18 PHE B N 1
ATOM 930 C CA . PHE B 1 18 ? 3.693 -17.609 -15.852 1 97.19 18 PHE B CA 1
ATOM 931 C C . PHE B 1 18 ? 5.066 -17.875 -15.25 1 97.19 18 PHE B C 1
ATOM 933 O O . PHE B 1 18 ? 5.273 -17.672 -14.055 1 97.19 18 PHE B O 1
ATOM 940 N N . ASP B 1 19 ? 6.055 -18.25 -16.094 1 96.88 19 ASP B N 1
ATOM 941 C CA . ASP B 1 19 ? 7.453 -18.391 -15.695 1 96.88 19 ASP B CA 1
ATOM 942 C C . ASP B 1 19 ? 8.305 -17.266 -16.297 1 96.88 19 ASP B C 1
ATOM 944 O O . ASP B 1 19 ? 8.117 -16.891 -17.438 1 96.88 19 ASP B O 1
ATOM 948 N N . SER B 1 20 ? 9.18 -16.734 -15.43 1 94.88 20 SER B N 1
ATOM 949 C CA . SER B 1 20 ? 10.156 -15.805 -15.992 1 94.88 20 SER B CA 1
ATOM 950 C C . SER B 1 20 ? 11.078 -16.5 -16.984 1 94.88 20 SER B C 1
ATOM 952 O O . SER B 1 20 ? 11.102 -17.734 -17.047 1 94.88 20 SER B O 1
ATOM 954 N N . PRO B 1 21 ? 11.758 -15.703 -17.812 1 94.88 21 PRO B N 1
ATOM 955 C CA . PRO B 1 21 ? 12.734 -16.312 -18.703 1 94.88 21 PRO B CA 1
ATOM 956 C C . PRO B 1 21 ? 13.727 -17.219 -17.969 1 94.88 21 PRO B C 1
ATOM 958 O O . PRO B 1 21 ? 14.148 -18.25 -18.516 1 94.88 21 PRO B O 1
ATOM 961 N N . ALA B 1 22 ? 14.062 -16.922 -16.734 1 93.38 22 ALA B N 1
ATOM 962 C CA . ALA B 1 22 ? 15 -17.688 -15.922 1 93.38 22 ALA B CA 1
ATOM 963 C C . ALA B 1 22 ? 14.328 -18.891 -15.289 1 93.38 22 ALA B C 1
ATOM 965 O O . ALA B 1 22 ? 14.945 -19.625 -14.523 1 93.38 22 ALA B O 1
ATOM 966 N N . GLY B 1 23 ? 13.008 -19.078 -15.523 1 94.62 23 GLY B N 1
ATOM 967 C CA . GLY B 1 23 ? 12.305 -20.25 -15.031 1 94.62 23 GLY B CA 1
ATOM 968 C C . GLY B 1 23 ? 11.664 -20.047 -13.672 1 94.62 23 GLY B C 1
ATOM 969 O O . GLY B 1 23 ? 11.195 -21 -13.047 1 94.62 23 GLY B O 1
ATOM 970 N N . ILE B 1 24 ? 11.719 -18.938 -13.141 1 95.69 24 ILE B N 1
ATOM 971 C CA . ILE B 1 24 ? 11.102 -18.641 -11.859 1 95.69 24 ILE B CA 1
ATOM 972 C C . ILE B 1 24 ? 9.586 -18.531 -12.023 1 95.69 24 ILE B C 1
ATOM 974 O O . ILE B 1 24 ? 9.102 -17.75 -12.852 1 95.69 24 ILE B O 1
ATOM 978 N N . PRO B 1 25 ? 8.82 -19.312 -11.281 1 97.31 25 PRO B N 1
ATOM 979 C CA . PRO B 1 25 ? 7.363 -19.203 -11.398 1 97.31 25 PRO B CA 1
ATOM 980 C C . PRO B 1 25 ? 6.816 -17.922 -10.758 1 97.31 25 PRO B C 1
ATOM 982 O O . PRO B 1 25 ? 7.309 -17.5 -9.703 1 97.31 25 PRO B O 1
ATOM 985 N N . HIS B 1 26 ? 5.785 -17.312 -11.359 1 97.88 26 HIS B N 1
ATOM 986 C CA . HIS B 1 26 ? 5.074 -16.141 -10.844 1 97.88 26 HIS B CA 1
ATOM 987 C C . HIS B 1 26 ? 3.562 -16.344 -10.922 1 97.88 26 HIS B C 1
ATOM 989 O O . HIS B 1 26 ? 3.055 -16.875 -11.914 1 97.88 26 HIS B O 1
ATOM 995 N N . THR B 1 27 ? 2.92 -16.031 -9.875 1 98.31 27 THR B N 1
ATOM 996 C CA . THR B 1 27 ? 1.474 -15.852 -9.859 1 98.31 27 THR B CA 1
ATOM 997 C C . THR B 1 27 ? 1.114 -14.391 -9.609 1 98.31 27 THR B C 1
ATOM 999 O O . THR B 1 27 ? 1.609 -13.773 -8.664 1 98.31 27 THR B O 1
ATOM 1002 N N . VAL B 1 28 ? 0.335 -13.836 -10.5 1 98.31 28 VAL B N 1
ATOM 1003 C CA . VAL B 1 28 ? -0.105 -12.453 -10.367 1 98.31 28 VAL B CA 1
ATOM 1004 C C . VAL B 1 28 ? -1.615 -12.406 -10.141 1 98.31 28 VAL B C 1
ATOM 1006 O O . VAL B 1 28 ? -2.381 -12.992 -10.914 1 98.31 28 VAL B O 1
ATOM 1009 N N . VAL B 1 29 ? -1.972 -11.719 -9.109 1 98.38 29 VAL B N 1
ATOM 1010 C CA . VAL B 1 29 ? -3.389 -11.625 -8.766 1 98.38 29 VAL B CA 1
ATOM 1011 C C . VAL B 1 29 ? -3.799 -10.156 -8.68 1 98.38 29 VAL B C 1
ATOM 1013 O O . VAL B 1 29 ? -3.031 -9.32 -8.195 1 98.38 29 VAL B O 1
ATOM 1016 N N . GLN B 1 30 ? -4.984 -9.914 -9.211 1 98.69 30 GLN B N 1
ATOM 1017 C CA . GLN B 1 30 ? -5.645 -8.656 -8.867 1 98.69 30 GLN B CA 1
ATOM 1018 C C . GLN B 1 30 ? -6.477 -8.812 -7.594 1 98.69 30 GLN B C 1
ATOM 1020 O O . GLN B 1 30 ? -7.379 -9.648 -7.535 1 98.69 30 GLN B O 1
ATOM 1025 N N . LEU B 1 31 ? -6.133 -8.008 -6.617 1 98.44 31 LEU B N 1
ATOM 1026 C CA . LEU B 1 31 ? -6.785 -8.109 -5.316 1 98.44 31 LEU B CA 1
ATOM 1027 C C . LEU B 1 31 ? -7.672 -6.891 -5.059 1 98.44 31 LEU B C 1
ATOM 1029 O O . LEU B 1 31 ? -7.227 -5.75 -5.211 1 98.44 31 LEU B O 1
ATOM 1033 N N . GLU B 1 32 ? -8.914 -7.211 -4.75 1 98.19 32 GLU B N 1
ATOM 1034 C CA . GLU B 1 32 ? -9.859 -6.152 -4.414 1 98.19 32 GLU B CA 1
ATOM 1035 C C . GLU B 1 32 ? -10.164 -6.141 -2.918 1 98.19 32 GLU B C 1
ATOM 1037 O O . GLU B 1 32 ? -10.539 -7.168 -2.346 1 98.19 32 GLU B O 1
ATOM 1042 N N . HIS B 1 33 ? -9.984 -5.031 -2.318 1 98.5 33 HIS B N 1
ATOM 1043 C CA . HIS B 1 33 ? -10.273 -4.844 -0.9 1 98.5 33 HIS B CA 1
ATOM 1044 C C . HIS B 1 33 ? -11.383 -3.818 -0.691 1 98.5 33 HIS B C 1
ATOM 1046 O O . HIS B 1 33 ? -11.398 -2.773 -1.345 1 98.5 33 HIS B O 1
ATOM 1052 N N . ARG B 1 34 ? -12.312 -4.148 0.109 1 97.62 34 ARG B N 1
ATOM 1053 C CA . ARG B 1 34 ? -13.367 -3.25 0.557 1 97.62 34 ARG B CA 1
ATOM 1054 C C . ARG B 1 34 ? -13.516 -3.289 2.074 1 97.62 34 ARG B C 1
ATOM 1056 O O . ARG B 1 34 ? -13.508 -4.367 2.676 1 97.62 34 ARG B O 1
ATOM 1063 N N . SER B 1 35 ? -13.547 -2.119 2.648 1 97.38 35 SER B N 1
ATOM 1064 C CA . SER B 1 35 ? -13.766 -2.041 4.09 1 97.38 35 SER B CA 1
ATOM 1065 C C . SER B 1 35 ? -14.289 -0.667 4.496 1 97.38 35 SER B C 1
ATOM 1067 O O . SER B 1 35 ? -14.609 0.16 3.639 1 97.38 35 SER B O 1
ATOM 1069 N N . GLN B 1 36 ? -14.641 -0.574 5.777 1 95.12 36 GLN B N 1
ATOM 1070 C CA . GLN B 1 36 ? -14.93 0.712 6.398 1 95.12 36 GLN B CA 1
ATOM 1071 C C . GLN B 1 36 ? -13.891 1.058 7.457 1 95.12 36 GLN B C 1
ATOM 1073 O O . GLN B 1 36 ? -13.523 0.211 8.273 1 95.12 36 GLN B O 1
ATOM 1078 N N . ARG B 1 37 ? -13.383 2.26 7.352 1 92.88 37 ARG B N 1
ATOM 1079 C CA . ARG B 1 37 ? -12.391 2.742 8.305 1 92.88 37 ARG B CA 1
ATOM 1080 C C . ARG B 1 37 ? -12.781 4.105 8.859 1 92.88 37 ARG B C 1
ATOM 1082 O O . ARG B 1 37 ? -13.781 4.691 8.438 1 92.88 37 ARG B O 1
ATOM 1089 N N . PHE B 1 38 ? -12.086 4.418 9.914 1 90.75 38 PHE B N 1
ATOM 1090 C CA . PHE B 1 38 ? -12.281 5.754 10.461 1 90.75 38 PHE B CA 1
ATOM 1091 C C . PHE B 1 38 ? -11.094 6.648 10.133 1 90.75 38 PHE B C 1
ATOM 1093 O O . PHE B 1 38 ? -9.938 6.223 10.242 1 90.75 38 PHE B O 1
ATOM 1100 N N . GLU B 1 39 ? -11.445 7.844 9.719 1 90.5 39 GLU B N 1
ATOM 1101 C CA . GLU B 1 39 ? -10.469 8.906 9.492 1 90.5 39 GLU B CA 1
ATOM 1102 C C . GLU B 1 39 ? -10.938 10.227 10.109 1 90.5 39 GLU B C 1
ATOM 1104 O O . GLU B 1 39 ? -12 10.734 9.766 1 90.5 39 GLU B O 1
ATOM 1109 N N . ALA B 1 40 ? -10.18 10.781 11.016 1 91.62 40 ALA B N 1
ATOM 1110 C CA . ALA B 1 40 ? -10.547 11.969 11.781 1 91.62 40 ALA B CA 1
ATOM 1111 C C . ALA B 1 40 ? -11.898 11.797 12.469 1 91.62 40 ALA B C 1
ATOM 1113 O O . ALA B 1 40 ? -12.734 12.695 12.438 1 91.62 40 ALA B O 1
ATOM 1114 N N . ASP B 1 41 ? -12.133 10.57 12.914 1 89.25 41 ASP B N 1
ATOM 1115 C CA . ASP B 1 41 ? -13.297 10.203 13.711 1 89.25 41 ASP B CA 1
ATOM 1116 C C . ASP B 1 41 ? -14.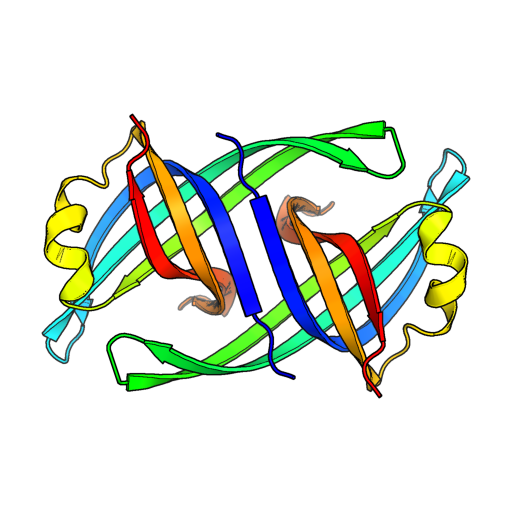562 10.18 12.852 1 89.25 41 ASP B C 1
ATOM 1118 O O . ASP B 1 41 ? -15.672 10.305 13.367 1 89.25 41 ASP B O 1
ATOM 1122 N N . LEU B 1 42 ? -14.406 10.164 11.609 1 92 42 LEU B N 1
ATOM 1123 C CA . LEU B 1 42 ? -15.516 10.016 10.68 1 92 42 LEU B CA 1
ATOM 1124 C C . LEU B 1 42 ? -15.391 8.719 9.883 1 92 42 LEU B C 1
ATOM 1126 O O . LEU B 1 42 ? -14.289 8.328 9.492 1 92 42 LEU B O 1
ATOM 1130 N N . PRO B 1 43 ? -16.484 8.109 9.672 1 93.56 43 PRO B N 1
ATOM 1131 C CA . PRO B 1 43 ? -16.422 6.883 8.875 1 93.56 43 PRO B CA 1
ATOM 1132 C C . PRO B 1 43 ? -16.094 7.145 7.41 1 93.56 43 PRO B C 1
ATOM 1134 O O . PRO B 1 43 ? -16.531 8.141 6.84 1 93.56 43 PRO B O 1
ATOM 1137 N N . ARG B 1 44 ? -15.289 6.227 6.863 1 93.38 44 ARG B N 1
ATOM 1138 C CA . ARG B 1 44 ? -14.906 6.309 5.461 1 93.38 44 ARG B CA 1
ATOM 1139 C C . ARG B 1 44 ? -14.953 4.934 4.801 1 93.38 44 ARG B C 1
ATOM 1141 O O . ARG B 1 44 ? -14.422 3.961 5.34 1 93.38 44 ARG B O 1
ATOM 1148 N N . ASN B 1 45 ? -15.609 4.887 3.617 1 95.69 45 ASN B N 1
ATOM 1149 C CA . ASN B 1 45 ? -15.508 3.688 2.791 1 95.69 45 ASN B CA 1
ATOM 1150 C C . ASN B 1 45 ? -14.133 3.568 2.145 1 95.69 45 ASN B C 1
ATOM 1152 O O . ASN B 1 45 ? -13.617 4.539 1.589 1 95.69 45 ASN B O 1
ATOM 1156 N N . VAL B 1 46 ? -13.547 2.412 2.307 1 97.38 46 VAL B N 1
ATOM 1157 C CA . VAL B 1 46 ? -12.219 2.156 1.769 1 97.38 46 VAL B CA 1
ATOM 1158 C C . VAL B 1 46 ? -12.305 1.114 0.655 1 97.38 46 VAL B C 1
ATOM 1160 O O . VAL B 1 46 ? -12.922 0.063 0.826 1 97.38 46 VAL B O 1
ATOM 1163 N N . TYR B 1 47 ? -11.805 1.505 -0.417 1 97.56 47 TYR B N 1
ATOM 1164 C CA . TYR B 1 47 ? -11.664 0.628 -1.574 1 97.56 47 TYR B CA 1
ATOM 1165 C C . TYR B 1 47 ? -10.25 0.699 -2.145 1 97.56 47 TYR B C 1
ATOM 1167 O O . TYR B 1 47 ? -9.672 1.784 -2.26 1 97.56 47 TYR B O 1
ATOM 1175 N N . CYS B 1 48 ? -9.703 -0.448 -2.336 1 97 48 CYS B N 1
ATOM 1176 C CA . CYS B 1 48 ? -8.5 -0.445 -3.162 1 97 48 CYS B CA 1
ATOM 1177 C C . CYS B 1 48 ? -8.375 -1.745 -3.947 1 97 48 CYS B C 1
ATOM 1179 O O . CYS B 1 48 ? -8.961 -2.76 -3.574 1 97 48 CYS B O 1
ATOM 1181 N N . GLN B 1 49 ? -7.734 -1.591 -5.008 1 97.06 49 GLN B N 1
ATOM 1182 C CA . GLN B 1 49 ? -7.414 -2.688 -5.914 1 97.06 49 GLN B CA 1
ATOM 1183 C C . GLN B 1 49 ? -5.969 -2.594 -6.402 1 97.06 49 GLN B C 1
ATOM 1185 O O . GLN B 1 49 ? -5.535 -1.539 -6.871 1 97.06 49 GLN B O 1
ATOM 1190 N N . LEU B 1 50 ? -5.266 -3.672 -6.191 1 97.69 50 LEU B N 1
ATOM 1191 C CA . LEU B 1 50 ? -3.891 -3.664 -6.676 1 97.69 50 LEU B CA 1
ATOM 1192 C C . LEU B 1 50 ? -3.438 -5.074 -7.043 1 97.69 50 LEU B C 1
ATOM 1194 O O . LEU B 1 50 ? -4.09 -6.055 -6.68 1 97.69 50 LEU B O 1
ATOM 1198 N N . GLN B 1 51 ? -2.34 -5.059 -7.785 1 98.25 51 GLN B N 1
ATOM 1199 C CA . GLN B 1 51 ? -1.737 -6.332 -8.156 1 98.25 51 GLN B CA 1
ATOM 1200 C C . GLN B 1 51 ? -0.885 -6.895 -7.023 1 98.25 51 GLN B C 1
ATOM 1202 O O . GLN B 1 51 ? -0.155 -6.152 -6.363 1 98.25 51 GLN B O 1
ATOM 1207 N N . VAL B 1 52 ? -1.026 -8.133 -6.859 1 98.69 52 VAL B N 1
ATOM 1208 C CA . VAL B 1 52 ? -0.154 -8.891 -5.973 1 98.69 52 VAL B CA 1
ATOM 1209 C C . VAL B 1 52 ? 0.686 -9.867 -6.785 1 98.69 52 VAL B C 1
ATOM 1211 O O . VAL B 1 52 ? 0.156 -10.609 -7.621 1 98.69 52 VAL B O 1
ATOM 1214 N N . ILE B 1 53 ? 1.954 -9.875 -6.535 1 98.31 53 ILE B N 1
ATOM 1215 C CA . ILE B 1 53 ? 2.857 -10.781 -7.238 1 98.31 53 ILE B CA 1
ATOM 1216 C C . ILE B 1 53 ? 3.418 -11.812 -6.258 1 98.31 53 ILE B C 1
ATOM 1218 O O . ILE B 1 53 ? 4.047 -11.453 -5.262 1 98.31 53 ILE B O 1
ATOM 1222 N N . LEU B 1 54 ? 3.166 -13.039 -6.508 1 98.38 54 LEU B N 1
ATOM 1223 C CA . LEU B 1 54 ? 3.75 -14.164 -5.781 1 98.38 54 LEU B CA 1
ATOM 1224 C C . LEU B 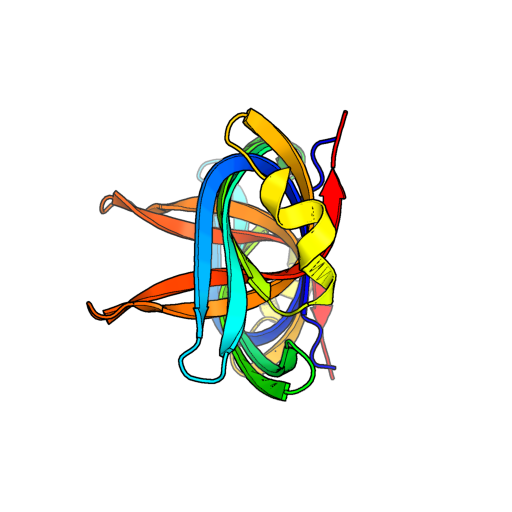1 54 ? 4.84 -14.844 -6.609 1 98.38 54 LEU B C 1
ATOM 1226 O O . LEU B 1 54 ? 4.559 -15.414 -7.664 1 98.38 54 LEU B O 1
ATOM 1230 N N . SER B 1 55 ? 6.031 -14.773 -6.094 1 97.81 55 SER B N 1
ATOM 1231 C CA . SER B 1 55 ? 7.156 -15.273 -6.879 1 97.81 55 SER B CA 1
ATOM 1232 C C . SER B 1 55 ? 7.871 -16.406 -6.16 1 97.81 55 SER B C 1
ATOM 1234 O O . SER B 1 55 ? 8.07 -16.359 -4.945 1 97.81 55 SER B O 1
ATOM 1236 N N . GLY B 1 56 ? 8.266 -17.359 -6.934 1 96.81 56 GLY B N 1
ATOM 1237 C CA . GLY B 1 56 ? 9.109 -18.422 -6.418 1 96.81 56 GLY B CA 1
ATOM 1238 C C . GLY B 1 56 ? 8.344 -19.703 -6.152 1 96.81 56 GLY B C 1
ATOM 1239 O O . GLY B 1 56 ? 7.109 -19.703 -6.105 1 96.81 56 GLY B O 1
ATOM 1240 N N . GLU B 1 57 ? 9.047 -20.766 -5.863 1 95.88 57 GLU B N 1
ATOM 1241 C CA . GLU B 1 57 ? 8.492 -22.094 -5.676 1 95.88 57 GLU B CA 1
ATOM 1242 C C . GLU B 1 57 ? 7.656 -22.188 -4.402 1 95.88 57 GLU B C 1
ATOM 1244 O O . GLU B 1 57 ? 6.75 -23.016 -4.305 1 95.88 57 GLU B O 1
ATOM 1249 N N . ARG B 1 58 ? 7.957 -21.359 -3.557 1 95.38 58 ARG B N 1
ATOM 1250 C CA . ARG B 1 58 ? 7.309 -21.422 -2.25 1 95.38 58 ARG B CA 1
ATOM 1251 C C . ARG B 1 58 ? 5.805 -21.188 -2.373 1 95.38 58 ARG B C 1
ATOM 1253 O O . ARG B 1 58 ? 5.035 -21.594 -1.499 1 95.38 58 ARG B O 1
ATOM 1260 N N . PHE B 1 59 ? 5.328 -20.578 -3.449 1 97.12 59 PHE B N 1
ATOM 1261 C CA . PHE B 1 59 ? 3.916 -20.266 -3.6 1 97.12 59 PHE B CA 1
ATOM 1262 C C . PHE B 1 59 ? 3.229 -21.266 -4.52 1 97.12 59 PHE B C 1
ATOM 1264 O O . PHE B 1 59 ? 2.035 -21.141 -4.801 1 97.12 59 PHE B O 1
ATOM 1271 N N . LYS B 1 60 ? 3.887 -22.219 -4.988 1 94.12 60 LYS B N 1
ATOM 1272 C CA . LYS B 1 60 ? 3.352 -23.156 -5.973 1 94.12 60 LYS B CA 1
ATOM 1273 C C . LYS B 1 60 ? 2.137 -23.891 -5.418 1 94.12 60 LYS B C 1
ATOM 1275 O O . LYS B 1 60 ? 1.156 -24.109 -6.133 1 94.12 60 LYS B O 1
ATOM 1280 N N . SER B 1 61 ? 2.182 -24.25 -4.152 1 94.69 61 SER B N 1
ATOM 1281 C CA . SER B 1 61 ? 1.122 -25.062 -3.561 1 94.69 61 SER B CA 1
ATOM 1282 C C . SER B 1 61 ? -0.187 -24.281 -3.479 1 94.69 61 SER B C 1
ATOM 1284 O O . SER B 1 61 ? -1.269 -24.875 -3.479 1 94.69 61 SER B O 1
ATOM 1286 N N . VAL B 1 62 ? -0.104 -22.969 -3.398 1 96.5 62 VAL B N 1
ATOM 1287 C CA . VAL B 1 62 ? -1.312 -22.172 -3.215 1 96.5 62 VAL B CA 1
ATOM 1288 C C . VAL B 1 62 ? -1.724 -21.547 -4.543 1 96.5 62 VAL B C 1
ATOM 1290 O O . VAL B 1 62 ? -2.85 -21.062 -4.688 1 96.5 62 VAL B O 1
ATOM 1293 N N . ALA B 1 63 ? -0.898 -21.547 -5.535 1 96 63 ALA B N 1
ATOM 1294 C CA . ALA B 1 63 ? -1.098 -20.844 -6.801 1 96 63 ALA B CA 1
ATOM 1295 C C . ALA B 1 63 ? -2.412 -21.266 -7.453 1 96 63 ALA B C 1
ATOM 1297 O O . ALA B 1 63 ? -3.182 -20.406 -7.91 1 96 63 ALA B O 1
ATOM 1298 N N . ASP B 1 64 ? -2.75 -22.5 -7.41 1 94.75 64 ASP B N 1
ATOM 1299 C CA . ASP B 1 64 ? -3.918 -23.031 -8.102 1 94.75 64 ASP B CA 1
ATOM 1300 C C . ASP B 1 64 ? -5.203 -22.703 -7.344 1 94.75 64 ASP B C 1
ATOM 1302 O O . ASP B 1 64 ? -6.301 -22.859 -7.875 1 94.75 64 ASP B O 1
ATOM 1306 N N . LYS B 1 65 ? -5.008 -22.328 -6.152 1 97.31 65 LYS B N 1
ATOM 1307 C CA . LYS B 1 65 ? -6.168 -22 -5.324 1 97.31 65 LYS B CA 1
ATOM 1308 C C . LYS B 1 65 ? -6.535 -20.531 -5.43 1 97.31 65 LYS B C 1
ATOM 1310 O O . LYS B 1 65 ? -7.621 -20.125 -5.016 1 97.31 65 LYS B O 1
ATOM 1315 N N . LEU B 1 66 ? -5.625 -19.766 -5.957 1 97.62 66 LEU B N 1
ATOM 1316 C CA . LEU B 1 66 ? -5.852 -18.344 -6.102 1 97.62 66 LEU B CA 1
ATOM 1317 C C . LEU B 1 66 ? -6.672 -18.031 -7.348 1 97.62 66 LEU B C 1
ATOM 1319 O O . LEU B 1 66 ? -6.121 -17.672 -8.391 1 97.62 66 LEU B O 1
ATOM 1323 N N . LYS B 1 67 ? -7.98 -18.188 -7.188 1 96.94 67 LYS B N 1
ATOM 1324 C CA . LYS B 1 67 ? -8.922 -17.969 -8.281 1 96.94 67 LYS B CA 1
ATOM 1325 C C . LYS B 1 67 ? -9.93 -16.875 -7.938 1 96.94 67 LYS B C 1
ATOM 1327 O O . LYS B 1 67 ? -10.094 -16.516 -6.77 1 96.94 67 LYS B O 1
ATOM 1332 N N . ALA B 1 68 ? -10.547 -16.391 -9.031 1 97.75 68 ALA B N 1
ATOM 1333 C CA . ALA B 1 68 ? -11.555 -15.352 -8.836 1 97.75 68 ALA B CA 1
ATOM 1334 C C . ALA B 1 68 ? -12.57 -15.766 -7.773 1 97.75 68 ALA B C 1
ATOM 1336 O O . ALA B 1 68 ? -13.031 -16.906 -7.758 1 97.75 68 ALA B O 1
ATOM 1337 N N . GLY B 1 69 ? -12.812 -14.836 -6.871 1 97.44 69 GLY B N 1
ATOM 1338 C CA . GLY B 1 69 ? -13.82 -15.078 -5.852 1 97.44 69 GLY B CA 1
ATOM 1339 C C . GLY B 1 69 ? -13.234 -15.547 -4.535 1 97.44 69 GLY B C 1
ATOM 1340 O O . GLY B 1 69 ? -13.922 -15.531 -3.506 1 97.44 69 GLY B O 1
ATOM 1341 N N . VAL B 1 70 ? -12.016 -16.016 -4.492 1 97.69 70 VAL B N 1
ATOM 1342 C CA . VAL B 1 70 ? -11.375 -16.516 -3.283 1 97.69 70 VAL B CA 1
ATOM 1343 C C . VAL B 1 70 ? -10.906 -15.352 -2.42 1 97.69 70 VAL B C 1
ATOM 1345 O O . VAL B 1 70 ? -10.359 -14.375 -2.934 1 97.69 70 VAL B O 1
ATOM 1348 N N . ASP B 1 71 ? -11.18 -15.422 -1.15 1 98 71 ASP B N 1
ATOM 1349 C CA . ASP B 1 71 ? -10.727 -14.422 -0.194 1 98 71 ASP B CA 1
ATOM 1350 C C . ASP B 1 71 ? -9.359 -14.789 0.385 1 98 71 ASP B C 1
ATOM 1352 O O . ASP B 1 71 ? -9.164 -15.914 0.845 1 98 71 ASP B O 1
ATOM 1356 N N . ILE B 1 72 ? -8.453 -13.805 0.356 1 98.44 72 ILE B N 1
ATOM 1357 C CA . ILE B 1 72 ? -7.113 -14.086 0.864 1 98.44 72 ILE B CA 1
ATOM 1358 C C . ILE B 1 72 ? -6.629 -12.922 1.716 1 98.44 72 ILE B C 1
ATOM 1360 O O . ILE B 1 72 ? -7.238 -11.844 1.715 1 98.44 72 ILE B O 1
ATOM 1364 N N . GLN B 1 73 ? -5.625 -13.164 2.496 1 98.69 73 GLN B N 1
ATOM 1365 C CA . GLN B 1 73 ? -4.777 -12.156 3.131 1 98.69 73 GLN B CA 1
ATOM 1366 C C . GLN B 1 73 ? -3.326 -12.297 2.686 1 98.69 73 GLN B C 1
ATOM 1368 O O . GLN B 1 73 ? -2.768 -13.398 2.719 1 98.69 73 GLN B O 1
ATOM 1373 N N . VAL B 1 74 ? -2.779 -11.242 2.254 1 98.75 74 VAL B N 1
ATOM 1374 C CA . VAL B 1 74 ? -1.409 -11.258 1.752 1 98.75 74 VAL B CA 1
ATOM 1375 C C . VAL B 1 74 ? -0.556 -10.273 2.557 1 98.75 74 VAL B C 1
ATOM 1377 O O . VAL B 1 74 ? -1.006 -9.18 2.887 1 98.75 74 VAL B O 1
ATOM 1380 N N . SER B 1 75 ? 0.655 -10.633 2.885 1 98.81 75 SER B N 1
ATOM 1381 C CA . SER B 1 75 ? 1.646 -9.734 3.475 1 98.81 75 SER B CA 1
ATOM 1382 C C . SER B 1 75 ? 2.91 -9.68 2.623 1 98.81 75 SER B C 1
ATOM 1384 O O . SER B 1 75 ? 3.33 -10.688 2.053 1 98.81 75 SER B O 1
ATOM 1386 N N . GLY B 1 76 ? 3.479 -8.523 2.572 1 98.56 76 GLY B N 1
ATOM 138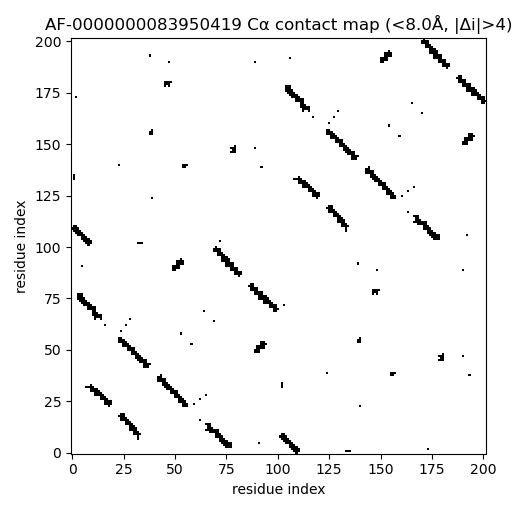7 C CA . GLY B 1 76 ? 4.695 -8.305 1.804 1 98.56 76 GLY B CA 1
ATOM 1388 C C . GLY B 1 76 ? 5.078 -6.84 1.69 1 98.56 76 GLY B C 1
ATOM 1389 O O . GLY B 1 76 ? 4.898 -6.07 2.637 1 98.56 76 GLY B O 1
ATOM 1390 N N . PHE B 1 77 ? 5.711 -6.504 0.579 1 98.5 77 PHE B N 1
ATOM 1391 C CA . PHE B 1 77 ? 6.191 -5.133 0.453 1 98.5 77 PHE B CA 1
ATOM 1392 C C . PHE B 1 77 ? 5.688 -4.5 -0.838 1 98.5 77 PHE B C 1
ATOM 1394 O O . PHE B 1 77 ? 5.441 -5.199 -1.824 1 98.5 77 PHE B O 1
ATOM 1401 N N . LEU B 1 78 ? 5.543 -3.174 -0.813 1 98.38 78 LEU B N 1
ATOM 1402 C CA . LEU B 1 78 ? 5.086 -2.402 -1.964 1 98.38 78 LEU B CA 1
ATOM 1403 C C . LEU B 1 78 ? 6.262 -1.987 -2.842 1 98.38 78 LEU B C 1
ATOM 1405 O O . LEU B 1 78 ? 7.332 -1.655 -2.334 1 98.38 78 LEU B O 1
ATOM 1409 N N . ALA B 1 79 ? 6.031 -2.023 -4.113 1 98.06 79 ALA B N 1
ATOM 1410 C CA . ALA B 1 79 ? 7.012 -1.514 -5.066 1 98.06 79 ALA B CA 1
ATOM 1411 C C . ALA B 1 79 ? 6.328 -0.858 -6.262 1 98.06 79 ALA B C 1
ATOM 1413 O O . ALA B 1 79 ? 5.227 -1.253 -6.648 1 98.06 79 ALA B O 1
ATOM 1414 N N . LEU B 1 80 ? 6.996 0.108 -6.734 1 97 80 LEU B N 1
ATOM 1415 C CA . LEU B 1 80 ? 6.539 0.736 -7.969 1 97 80 LEU B CA 1
ATOM 1416 C C . LEU B 1 80 ? 6.922 -0.106 -9.18 1 97 80 LEU B C 1
ATOM 1418 O O . LEU B 1 80 ? 8.07 -0.541 -9.305 1 97 80 LEU B O 1
ATOM 1422 N N . GLN B 1 81 ? 5.918 -0.359 -9.867 1 94.75 81 GLN B N 1
ATOM 1423 C CA . GLN B 1 81 ? 6.156 -1.092 -11.102 1 94.75 81 GLN B CA 1
ATOM 1424 C C . GLN B 1 81 ? 5.781 -0.25 -12.32 1 94.75 81 GLN B C 1
ATOM 1426 O O . GLN B 1 81 ? 4.734 0.4 -12.336 1 94.75 81 GLN B O 1
ATOM 1431 N N . GLN B 1 82 ? 6.719 -0.216 -13.305 1 89.62 82 GLN B N 1
ATOM 1432 C CA . GLN B 1 82 ? 6.461 0.527 -14.531 1 89.62 82 GLN B CA 1
ATOM 1433 C C . GLN B 1 82 ? 6.055 -0.409 -15.664 1 89.62 82 GLN B C 1
ATOM 1435 O O . GLN B 1 82 ? 6.727 -1.408 -15.93 1 89.62 82 GLN B O 1
ATOM 1440 N N . SER B 1 83 ? 4.898 -0.035 -16.156 1 82.75 83 SER B N 1
ATOM 1441 C CA . SER B 1 83 ? 4.434 -0.815 -17.312 1 82.75 83 SER B CA 1
ATOM 1442 C C . SER B 1 83 ? 5.168 -0.415 -18.578 1 82.75 83 SER B C 1
ATOM 1444 O O . SER B 1 83 ? 5.863 0.601 -18.609 1 82.75 83 SER B O 1
ATOM 1446 N N . ARG B 1 84 ? 4.945 -1.299 -19.562 1 80.38 84 ARG B N 1
ATOM 1447 C CA . ARG B 1 84 ? 5.598 -1.084 -20.844 1 80.38 84 ARG B CA 1
ATOM 1448 C C . ARG B 1 84 ? 5.176 0.247 -21.453 1 80.38 84 ARG B C 1
ATOM 1450 O O . ARG B 1 84 ? 5.973 0.905 -22.141 1 80.38 84 ARG B O 1
ATOM 1457 N N . ASN B 1 85 ? 4.004 0.692 -21.141 1 84.44 85 ASN B N 1
ATOM 1458 C CA . ASN B 1 85 ? 3.492 1.938 -21.688 1 84.44 85 ASN B CA 1
ATOM 1459 C C . ASN B 1 85 ? 3.936 3.146 -20.875 1 84.44 85 ASN B C 1
ATOM 1461 O O . ASN B 1 85 ? 3.535 4.277 -21.156 1 84.44 85 ASN B O 1
ATOM 1465 N N . GLY B 1 86 ? 4.652 2.961 -19.891 1 82.44 86 GLY B N 1
ATOM 1466 C CA . GLY B 1 86 ? 5.207 4.059 -19.109 1 82.44 86 GLY B CA 1
ATOM 1467 C C . GLY B 1 86 ? 4.387 4.391 -17.891 1 82.44 86 GLY B C 1
ATOM 1468 O O . GLY B 1 86 ? 4.738 5.297 -17.125 1 82.44 86 GLY B O 1
ATOM 1469 N N . GLN B 1 87 ? 3.256 3.664 -17.703 1 85.62 87 GLN B N 1
ATOM 1470 C CA . GLN B 1 87 ? 2.422 3.936 -16.531 1 85.62 87 GLN B CA 1
ATOM 1471 C C . GLN B 1 87 ? 2.988 3.27 -15.281 1 85.62 87 GLN B C 1
ATOM 1473 O O . GLN B 1 87 ? 3.369 2.098 -15.312 1 85.62 87 GLN B O 1
ATOM 1478 N N . SER B 1 88 ? 3.088 4.02 -14.211 1 90.69 88 SER B N 1
ATOM 1479 C CA . SER B 1 88 ? 3.586 3.508 -12.938 1 90.69 88 SER B CA 1
ATOM 1480 C C . SER B 1 88 ? 2.441 3.086 -12.023 1 90.69 88 SER B C 1
ATOM 1482 O O . SER B 1 88 ? 1.411 3.76 -11.953 1 90.69 88 SER B O 1
ATOM 1484 N N . ARG B 1 89 ? 2.611 1.878 -11.484 1 93.94 89 ARG B N 1
ATOM 1485 C CA . ARG B 1 89 ? 1.622 1.412 -10.516 1 93.94 89 ARG B CA 1
ATOM 1486 C C . ARG B 1 89 ? 2.297 0.761 -9.312 1 93.94 89 ARG B C 1
ATOM 1488 O O . ARG B 1 89 ? 3.373 0.174 -9.438 1 93.94 89 ARG B O 1
ATOM 1495 N N . LEU B 1 90 ? 1.635 0.923 -8.172 1 97.62 90 LEU B N 1
ATOM 1496 C CA . LEU B 1 90 ? 2.104 0.219 -6.988 1 97.62 90 LEU B CA 1
ATOM 1497 C C . LEU B 1 90 ? 1.637 -1.232 -6.996 1 97.62 90 LEU B C 1
ATOM 1499 O O . LEU B 1 90 ? 0.482 -1.515 -7.32 1 97.62 90 LEU B O 1
ATOM 1503 N N . VAL B 1 91 ? 2.564 -2.111 -6.652 1 98.31 91 VAL B N 1
ATOM 1504 C CA . VAL B 1 91 ? 2.279 -3.543 -6.605 1 98.31 91 VAL B CA 1
ATOM 1505 C C . VAL B 1 91 ? 2.754 -4.121 -5.273 1 98.31 91 VAL B C 1
ATOM 1507 O O . VAL B 1 91 ? 3.74 -3.648 -4.699 1 98.31 91 VAL B O 1
ATOM 1510 N N . LEU B 1 92 ? 1.981 -5.055 -4.824 1 98.69 92 LEU B N 1
ATOM 1511 C CA . LEU B 1 92 ? 2.352 -5.762 -3.605 1 98.69 92 LEU B CA 1
ATOM 1512 C C . LEU B 1 92 ? 3.104 -7.051 -3.932 1 98.69 92 LEU B C 1
ATOM 1514 O O . LEU B 1 92 ? 2.547 -7.957 -4.555 1 98.69 92 LEU B O 1
ATOM 1518 N N . HIS B 1 93 ? 4.348 -7.086 -3.564 1 98.44 93 HIS B N 1
ATOM 1519 C CA . HIS B 1 93 ? 5.109 -8.328 -3.65 1 98.44 93 HIS B CA 1
ATOM 1520 C C . HIS B 1 93 ? 4.918 -9.18 -2.398 1 98.44 93 HIS B C 1
ATOM 1522 O O . HIS B 1 93 ? 5.359 -8.797 -1.312 1 98.44 93 HIS B O 1
ATOM 1528 N N . ALA B 1 94 ? 4.375 -10.359 -2.641 1 98.5 94 ALA B N 1
ATOM 1529 C CA . ALA B 1 94 ? 3.949 -11.195 -1.523 1 98.5 94 ALA B CA 1
ATOM 1530 C C . ALA B 1 94 ? 5.145 -11.875 -0.863 1 98.5 94 ALA B C 1
ATOM 1532 O O . ALA B 1 94 ? 6.023 -12.406 -1.549 1 98.5 94 ALA B O 1
ATOM 1533 N N . GLU B 1 95 ? 5.129 -11.836 0.438 1 97.81 95 GLU B N 1
ATOM 1534 C CA . GLU B 1 95 ? 6.02 -12.664 1.247 1 97.81 95 GLU B CA 1
ATOM 1535 C C . GLU B 1 95 ? 5.262 -13.812 1.897 1 97.81 95 GLU B C 1
ATOM 1537 O O . GLU B 1 95 ? 5.855 -14.844 2.227 1 97.81 95 GLU B O 1
ATOM 1542 N N . ASN B 1 96 ? 3.99 -13.594 2.113 1 98.06 96 ASN B N 1
ATOM 1543 C CA . ASN B 1 96 ? 3.094 -14.625 2.621 1 98.06 96 ASN B CA 1
ATOM 1544 C C . ASN B 1 96 ? 1.675 -14.445 2.09 1 98.06 96 ASN B C 1
ATOM 1546 O O . ASN B 1 96 ? 1.254 -13.328 1.794 1 98.06 96 ASN B O 1
ATOM 1550 N N . VAL B 1 97 ? 0.977 -15.586 1.989 1 98.38 97 VAL B N 1
ATOM 1551 C CA . VAL B 1 97 ? -0.428 -15.555 1.594 1 98.38 97 VAL B CA 1
ATOM 1552 C C . VAL B 1 97 ? -1.215 -16.594 2.391 1 98.38 97 VAL B C 1
ATOM 1554 O O . VAL B 1 97 ? -0.727 -17.703 2.637 1 98.38 97 VAL B O 1
ATOM 1557 N N . GLU B 1 98 ? -2.346 -16.156 2.824 1 97.88 98 GLU B N 1
ATOM 1558 C CA . GLU B 1 98 ? -3.289 -17.016 3.52 1 97.88 98 GLU B CA 1
ATOM 1559 C C . GLU B 1 98 ? -4.648 -17.031 2.822 1 97.88 98 GLU B C 1
ATOM 1561 O O . GLU B 1 98 ? -5.18 -15.977 2.471 1 97.88 98 GLU B O 1
ATOM 1566 N N . LEU B 1 99 ? -5.195 -18.188 2.578 1 97.19 99 LEU B N 1
ATOM 1567 C CA . LEU B 1 99 ? -6.559 -18.328 2.084 1 97.19 99 LEU B CA 1
ATOM 1568 C C . LEU B 1 99 ? -7.57 -18.125 3.207 1 97.19 99 LEU B C 1
ATOM 1570 O O . LEU B 1 99 ? -7.383 -18.625 4.316 1 97.19 99 LEU B O 1
ATOM 1574 N N . LYS B 1 100 ? -8.562 -17.266 2.799 1 92.25 100 LYS B N 1
ATOM 1575 C CA . LYS B 1 100 ? -9.586 -17.031 3.814 1 92.25 100 LYS B CA 1
ATOM 1576 C C . LYS B 1 100 ? -10.867 -17.797 3.506 1 92.25 100 LYS B C 1
ATOM 1578 O O . LYS B 1 100 ? -11.258 -17.922 2.344 1 92.25 100 LYS B O 1
ATOM 1583 N N . ASN B 1 101 ? -11.312 -18.719 4.371 1 75.69 101 ASN B N 1
ATOM 1584 C CA . ASN B 1 101 ? -12.5 -19.547 4.242 1 75.69 101 ASN B CA 1
ATOM 1585 C C . ASN B 1 101 ? -13.773 -18.75 4.52 1 75.69 101 ASN B C 1
ATOM 1587 O O . ASN B 1 101 ? -13.75 -17.797 5.301 1 75.69 101 ASN B O 1
#

Solvent-accessible surface area (backbone atoms only — not comparable to full-atom values): 10766 Å² total; per-residue (Å²): 126,72,46,52,42,34,36,40,22,30,32,28,65,40,56,49,78,51,62,46,96,90,63,46,42,36,37,40,30,37,34,39,28,68,44,77,44,72,56,68,89,34,83,39,83,34,42,36,71,41,44,34,39,40,54,27,74,88,47,56,88,52,50,85,66,57,36,62,74,38,34,34,38,37,31,28,30,67,27,56,39,72,43,95,86,67,52,75,41,69,30,36,40,49,75,44,77,42,82,50,132,127,71,47,52,41,33,36,40,21,30,32,28,66,40,56,48,75,51,61,46,97,88,64,46,42,35,38,39,31,37,35,39,30,68,43,77,44,73,58,69,88,34,82,39,83,34,40,36,72,41,43,33,38,39,55,26,74,88,46,56,86,53,50,85,65,58,37,61,73,39,33,34,38,35,32,28,29,67,25,56,40,72,41,96,86,67,52,73,42,69,30,36,41,48,74,44,77,42,82,50,131

Sequence (202 aa):
MTTNHLVLSGTVIRSRHFDSPAGIPHTVVQLEHRSQRFEADLPRNVYCQLQVILSGERFKSVADKLKAGVDIQVSGFLALQQSRNGQSRLVLHAENVELKNMTTNHLVLSGTVIRSRHFDSPAGIPHTVVQLEHRSQRFEADLPRNVYCQLQVILSGERFKSVADKLKAGVDIQVSGFLALQQSRNGQSRLVLHAENVELKN

Radius of gyration: 17.36 Å; Cα contacts (8 Å, |Δi|>4):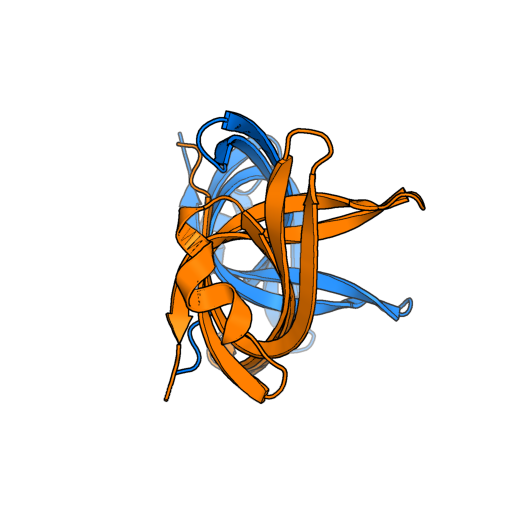 510; chains: 2; bounding box: 34×48×38 Å

InterPro domains:
  IPR000424 Primosome PriB/single-strand DNA-binding [PS50935] (1-101)
  IPR012340 Nucleic acid-binding, OB-fold [G3DSA:2.40.50.140] (1-101)
  IPR012340 Nucleic acid-binding, OB-fold [SSF50249] (2-99)
  IPR023646 Primosomal replication protein PriB [MF_00720] (3-100)
  IPR023646 Primosomal replication protein PriB [PF22657] (4-95)
  IPR023646 Primosomal replication protein PriB [PIRSF003135] (1-100)
  IPR023646 Primosomal replication protein PriB [TIGR04418] (4-99)

Secondary structure (DSSP, 8-state):
---EEEEEEEEEEEEEEEE-TTS-EEEEEEEEEEEEEEETTEEEEEEEEEEEEEESGGGHHHHTT--TT-EEEEEEEEEEEE-TTS-EEEEEEEEEEEEE-/---EEEEEEEEEEEEEEEE-TTS-EEEEEEEEEEEEEEETTEEEEEEEEEEEEEESGGGHHHHTT--TT-EEEEEEEEEEEE-TTS-EEEEEEEEEEEEE-

Foldseek 3Di:
DPDFKDKDKFFWAAKDWDADPVGKIKIKTKGWDWDWDDDPNDIDTDIDIAIEIEIGPVCVVCRVVRHGGWIKMFMAGWDWDADPVGDIDIYGYGPDMGTDD/DPDFKDKDKFFWAAKDWDADPVGKIKIKTKGWDWDWDDDPNDIDTDIDIAIEIEIGPVCVVCRVVRHGGWIKMFMAGWDWDADPVGDIDIYGYGPDMGTDD

Organism: NCBI:txid38313